Protein AF-X0W928-F1 (afdb_monomer_lite)

Structure (mmCIF, N/CA/C/O backbone):
data_AF-X0W928-F1
#
_entry.id   AF-X0W928-F1
#
loop_
_atom_site.group_PDB
_atom_site.id
_atom_site.type_symbol
_atom_site.label_atom_id
_atom_site.label_alt_id
_atom_site.label_comp_id
_atom_site.label_asym_id
_atom_site.label_entity_id
_atom_site.label_seq_id
_atom_site.pdbx_PDB_ins_code
_atom_site.Cartn_x
_atom_site.Cartn_y
_atom_site.Cartn_z
_atom_site.occupancy
_atom_site.B_iso_or_equiv
_atom_site.auth_seq_id
_atom_site.auth_comp_id
_atom_site.auth_asym_id
_atom_site.auth_atom_id
_atom_site.pdbx_PDB_model_num
ATOM 1 N N . MET A 1 1 ? 17.669 16.742 30.676 1.00 39.16 1 MET A N 1
ATOM 2 C CA . MET A 1 1 ? 17.608 17.150 29.259 1.00 39.16 1 MET A CA 1
ATOM 3 C C . MET A 1 1 ? 18.701 16.382 28.557 1.00 39.16 1 MET A C 1
ATOM 5 O O . MET A 1 1 ? 19.861 16.661 28.817 1.00 39.16 1 MET A O 1
ATOM 9 N N . ALA A 1 2 ? 18.339 15.321 27.841 1.00 42.34 2 ALA A N 1
ATOM 10 C CA . ALA A 1 2 ? 19.293 14.556 27.052 1.00 42.34 2 ALA A CA 1
ATOM 11 C C . ALA A 1 2 ? 19.405 15.241 25.688 1.00 42.34 2 ALA A C 1
ATOM 13 O O . ALA A 1 2 ? 18.380 15.452 25.040 1.00 42.34 2 ALA A O 1
ATOM 14 N N . ASP A 1 3 ? 20.622 15.625 25.309 1.00 41.34 3 ASP A N 1
ATOM 15 C CA . ASP A 1 3 ? 20.933 16.135 23.977 1.00 41.34 3 ASP A CA 1
ATOM 16 C C . ASP A 1 3 ? 20.545 15.079 22.937 1.00 41.34 3 ASP A C 1
ATOM 18 O O . ASP A 1 3 ? 21.142 14.001 22.860 1.00 41.34 3 ASP A O 1
ATOM 22 N N . MET A 1 4 ? 19.519 15.382 22.142 1.00 44.59 4 MET A N 1
ATOM 23 C CA . MET A 1 4 ? 19.260 14.681 20.892 1.00 44.59 4 MET A CA 1
ATOM 24 C C . MET A 1 4 ? 20.382 15.054 19.928 1.00 44.59 4 MET A C 1
ATOM 26 O O . MET A 1 4 ? 20.326 16.078 19.249 1.00 44.59 4 MET A O 1
ATOM 30 N N . ASN A 1 5 ? 21.409 14.210 19.887 1.00 45.62 5 ASN A N 1
ATOM 31 C CA . ASN A 1 5 ? 22.417 14.218 18.840 1.00 45.62 5 ASN A CA 1
ATOM 32 C C . ASN A 1 5 ? 21.715 13.869 17.516 1.00 45.62 5 ASN A C 1
ATOM 34 O O . ASN A 1 5 ? 21.573 12.700 17.160 1.00 45.62 5 ASN A O 1
ATOM 38 N N . LEU A 1 6 ? 21.209 14.888 16.819 1.00 47.31 6 LEU A N 1
ATOM 39 C CA . LEU A 1 6 ? 20.822 14.795 15.416 1.00 47.31 6 LEU A CA 1
ATOM 40 C C . LEU A 1 6 ? 22.073 14.356 14.651 1.00 47.31 6 LEU A C 1
ATOM 42 O O . LEU A 1 6 ? 22.992 15.152 14.457 1.00 47.31 6 LEU A O 1
ATOM 46 N N . GLN A 1 7 ? 22.141 13.083 14.257 1.00 50.41 7 GLN A N 1
ATOM 47 C CA . GLN A 1 7 ? 23.109 12.648 13.258 1.00 50.41 7 GLN A CA 1
ATOM 48 C C . GLN A 1 7 ? 22.732 13.336 11.948 1.00 50.41 7 GLN A C 1
ATOM 50 O O . GLN A 1 7 ? 21.883 12.866 11.197 1.00 50.41 7 GLN A O 1
ATOM 55 N N . ILE A 1 8 ? 23.335 14.499 11.712 1.00 52.94 8 ILE A N 1
ATOM 56 C CA . ILE A 1 8 ? 23.353 15.134 10.402 1.00 52.94 8 ILE A CA 1
ATOM 57 C C . ILE A 1 8 ? 24.077 14.144 9.496 1.00 52.94 8 ILE A C 1
ATOM 59 O O . ILE A 1 8 ? 25.260 13.873 9.699 1.00 52.94 8 ILE A O 1
ATOM 63 N N . THR A 1 9 ? 23.351 13.548 8.554 1.00 51.25 9 THR A N 1
ATOM 64 C CA . THR A 1 9 ? 23.959 12.661 7.568 1.00 51.25 9 THR A CA 1
ATOM 65 C C . THR A 1 9 ? 24.907 13.508 6.730 1.00 51.25 9 THR A C 1
ATOM 67 O O . THR A 1 9 ? 24.483 14.500 6.140 1.00 51.25 9 THR A O 1
ATOM 70 N N . ASP A 1 10 ? 26.165 13.111 6.640 1.00 57.94 10 ASP A N 1
ATOM 71 C CA . ASP A 1 10 ? 27.162 13.648 5.711 1.00 57.94 10 ASP A CA 1
ATOM 72 C C . ASP A 1 10 ? 26.941 13.150 4.271 1.00 57.94 10 ASP A C 1
ATOM 74 O O . ASP A 1 10 ? 27.840 13.221 3.435 1.00 57.94 10 ASP A O 1
ATOM 78 N N . PHE A 1 11 ? 25.737 12.644 3.980 1.00 50.62 11 PHE A N 1
ATOM 79 C CA . PHE A 1 11 ? 25.337 12.169 2.669 1.00 50.62 11 PHE A CA 1
ATOM 80 C C . PHE A 1 11 ? 25.340 13.326 1.668 1.00 50.62 11 PHE A C 1
ATOM 82 O O . PHE A 1 11 ? 24.396 14.110 1.569 1.00 50.62 11 PHE A O 1
ATOM 89 N N . ASP A 1 12 ? 26.431 13.413 0.920 1.00 64.12 12 ASP A N 1
ATOM 90 C CA . ASP A 1 12 ? 26.582 14.278 -0.234 1.00 64.12 12 ASP A CA 1
ATOM 91 C C . ASP A 1 12 ? 26.295 13.447 -1.497 1.00 64.12 12 ASP A C 1
ATOM 93 O O . ASP A 1 12 ? 27.137 12.639 -1.897 1.00 64.12 12 ASP A O 1
ATOM 97 N N . PRO A 1 13 ? 25.133 13.615 -2.156 1.00 52.94 13 PRO A N 1
ATOM 98 C CA . PRO A 1 13 ? 24.791 12.850 -3.355 1.00 52.94 13 PRO A CA 1
ATOM 99 C C . PRO A 1 13 ? 25.704 13.158 -4.553 1.00 52.94 13 PRO A C 1
ATOM 101 O O . PRO A 1 13 ? 25.598 12.490 -5.582 1.00 52.94 13 PRO A O 1
ATOM 104 N N . SER A 1 14 ? 26.587 14.159 -4.448 1.00 66.19 14 SER A N 1
ATOM 105 C CA . SER A 1 14 ? 27.618 14.447 -5.448 1.00 66.19 14 SER A CA 1
ATOM 106 C C . SER A 1 14 ? 28.918 13.663 -5.235 1.00 66.19 14 SER A C 1
ATOM 108 O O . SER A 1 14 ? 29.736 13.589 -6.153 1.00 66.19 14 SER A O 1
ATOM 110 N N . GLN A 1 15 ? 29.106 13.040 -4.065 1.00 71.69 15 GLN A N 1
ATOM 111 C CA . GLN A 1 15 ? 30.262 12.199 -3.777 1.00 71.69 15 GLN A CA 1
ATOM 112 C C . GLN A 1 15 ? 29.960 10.743 -4.114 1.00 71.69 15 GLN A C 1
ATOM 114 O O . GLN A 1 15 ? 29.170 10.064 -3.457 1.00 71.69 15 GLN A O 1
ATOM 119 N N . THR A 1 16 ? 30.620 10.239 -5.152 1.00 66.38 16 THR A N 1
ATOM 120 C CA . THR A 1 16 ? 30.568 8.829 -5.519 1.00 66.38 16 THR A CA 1
ATOM 121 C C . THR A 1 16 ? 31.625 8.040 -4.749 1.00 66.38 16 THR A C 1
ATOM 123 O O . THR A 1 16 ? 32.745 8.488 -4.509 1.00 66.38 16 THR A O 1
ATOM 126 N N . SER A 1 17 ? 31.268 6.828 -4.325 1.00 76.81 17 SER A N 1
ATOM 127 C CA . SER A 1 17 ? 32.236 5.879 -3.770 1.00 76.81 17 SER A CA 1
ATOM 128 C C . SER A 1 17 ? 33.232 5.447 -4.851 1.00 76.81 17 SER A C 1
ATOM 130 O O . SER A 1 17 ? 32.846 5.235 -5.997 1.00 76.81 17 SER A O 1
ATOM 132 N N . ALA A 1 18 ? 34.488 5.178 -4.486 1.00 80.38 18 ALA A N 1
ATOM 133 C CA . ALA A 1 18 ? 35.478 4.618 -5.413 1.00 80.38 18 ALA A CA 1
ATOM 134 C C . ALA A 1 18 ? 35.017 3.293 -6.063 1.00 80.38 18 ALA A C 1
ATOM 136 O O . ALA A 1 18 ? 35.405 2.976 -7.187 1.00 80.38 18 ALA A O 1
ATOM 137 N N . ILE A 1 19 ? 34.156 2.526 -5.379 1.00 67.75 19 ILE A N 1
ATOM 138 C CA . ILE A 1 19 ? 33.516 1.326 -5.940 1.00 67.75 19 ILE A CA 1
ATOM 139 C C . ILE A 1 19 ? 32.494 1.709 -7.017 1.00 67.75 19 ILE A C 1
ATOM 141 O O . ILE A 1 19 ? 32.418 1.042 -8.047 1.00 67.75 19 ILE A O 1
ATOM 145 N N . TYR A 1 20 ? 31.729 2.784 -6.793 1.00 68.75 20 TYR A N 1
ATOM 146 C CA . TYR A 1 20 ? 30.784 3.312 -7.776 1.00 68.75 20 TYR A CA 1
ATOM 147 C C . TYR A 1 20 ? 31.523 3.712 -9.052 1.00 68.75 20 TYR A C 1
ATOM 149 O O . TYR A 1 20 ? 31.150 3.270 -10.133 1.00 68.75 20 TYR A O 1
ATOM 157 N N . ASP A 1 21 ? 32.619 4.461 -8.932 1.00 77.38 21 ASP A N 1
ATOM 158 C CA . ASP A 1 21 ? 33.392 4.914 -10.091 1.00 77.38 21 ASP A CA 1
ATOM 159 C C . ASP A 1 21 ? 34.008 3.741 -10.860 1.00 77.38 21 ASP A C 1
ATOM 161 O O . ASP A 1 21 ? 33.900 3.687 -12.088 1.00 77.38 21 ASP A O 1
ATOM 165 N N . ALA A 1 22 ? 34.571 2.760 -10.146 1.00 77.62 22 ALA A N 1
ATOM 166 C CA . ALA A 1 22 ? 35.160 1.562 -10.742 1.00 77.62 22 ALA A CA 1
ATOM 167 C C . ALA A 1 22 ? 34.139 0.701 -11.506 1.00 77.62 22 ALA A C 1
ATOM 169 O O . ALA A 1 22 ? 34.479 0.085 -12.518 1.00 77.62 22 ALA A O 1
ATOM 170 N N . LEU A 1 23 ? 32.887 0.655 -11.040 1.00 67.12 23 LEU A N 1
ATOM 171 C CA . LEU A 1 23 ? 31.817 -0.138 -11.651 1.00 67.12 23 LEU A CA 1
ATOM 172 C C . LEU A 1 23 ? 30.932 0.668 -12.608 1.00 67.12 23 LEU 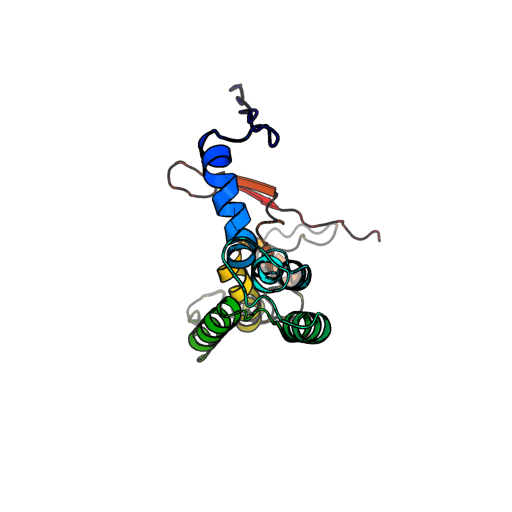A C 1
ATOM 174 O O . LEU A 1 23 ? 30.207 0.070 -13.403 1.00 67.12 23 LEU A O 1
ATOM 178 N N . SER A 1 24 ? 31.022 2.000 -12.594 1.00 71.19 24 SER A N 1
ATOM 179 C CA . SER A 1 24 ? 30.148 2.913 -13.341 1.00 71.19 24 SER A CA 1
ATOM 180 C C . SER A 1 24 ? 30.098 2.610 -14.839 1.00 71.19 24 SER A C 1
ATOM 182 O O . SER A 1 24 ? 29.019 2.615 -15.428 1.00 71.19 24 SER A O 1
ATOM 184 N N . ALA A 1 25 ? 31.234 2.275 -15.457 1.00 69.38 25 ALA A N 1
ATOM 185 C CA . ALA A 1 25 ? 31.290 1.887 -16.863 1.00 69.38 25 ALA A CA 1
ATOM 186 C C . ALA A 1 25 ? 30.510 0.588 -17.121 1.00 69.38 25 ALA A C 1
ATOM 188 O O . ALA A 1 25 ? 29.729 0.521 -18.067 1.00 69.38 25 ALA A O 1
ATOM 189 N N . SER A 1 26 ? 30.659 -0.415 -16.249 1.00 62.84 26 SER A N 1
ATOM 190 C CA . SER A 1 26 ? 29.918 -1.681 -16.337 1.00 62.84 26 SER A CA 1
ATOM 191 C C . SER A 1 26 ? 28.425 -1.489 -16.080 1.00 62.84 26 SER A C 1
ATOM 193 O O . SER A 1 26 ? 27.604 -2.108 -16.751 1.00 62.84 26 SER A O 1
ATOM 195 N N . TRP A 1 27 ? 28.043 -0.615 -15.151 1.00 59.78 27 TRP A N 1
ATOM 196 C CA . TRP A 1 27 ? 26.638 -0.299 -14.907 1.00 59.78 27 TRP A CA 1
ATOM 197 C C . TRP A 1 27 ? 26.013 0.481 -16.052 1.00 59.78 27 TRP A C 1
ATOM 199 O O . TRP A 1 27 ? 24.920 0.129 -16.460 1.00 59.78 27 TRP A O 1
ATOM 209 N N . ARG A 1 28 ? 26.716 1.457 -16.638 1.00 62.34 28 ARG A N 1
ATOM 210 C CA . ARG A 1 28 ? 26.271 2.144 -17.862 1.00 62.34 28 ARG A CA 1
ATOM 211 C C . ARG A 1 28 ? 26.116 1.169 -19.029 1.00 62.34 28 ARG A C 1
ATOM 213 O O . ARG A 1 28 ? 25.125 1.231 -19.740 1.00 62.34 28 ARG A O 1
ATOM 220 N N . LEU A 1 29 ? 27.044 0.221 -19.172 1.00 57.25 29 LEU A N 1
ATOM 221 C CA . LEU A 1 29 ? 26.997 -0.833 -20.194 1.00 57.25 29 LEU A CA 1
ATOM 222 C C . LEU A 1 29 ? 25.784 -1.762 -20.064 1.00 57.25 29 LEU A C 1
ATOM 224 O O . LEU A 1 29 ? 25.267 -2.233 -21.075 1.00 57.25 29 LEU A O 1
ATOM 228 N N . ASN A 1 30 ? 25.350 -2.032 -18.833 1.00 55.19 30 ASN A N 1
ATOM 229 C CA . ASN A 1 30 ? 24.216 -2.907 -18.529 1.00 55.19 30 ASN A CA 1
ATOM 230 C C . ASN A 1 30 ? 22.965 -2.126 -18.111 1.00 55.19 30 ASN A C 1
ATOM 232 O O . ASN A 1 30 ? 21.995 -2.728 -17.657 1.00 55.19 30 ASN A O 1
ATOM 236 N N . ARG A 1 31 ? 22.975 -0.798 -18.246 1.00 56.94 31 ARG A N 1
ATOM 237 C CA . ARG A 1 31 ? 21.910 0.085 -17.769 1.00 56.94 31 ARG A CA 1
ATOM 238 C C . ARG A 1 31 ? 20.583 -0.259 -18.426 1.00 56.94 31 ARG A C 1
ATOM 240 O O . ARG A 1 31 ? 19.575 -0.372 -17.747 1.00 56.94 31 ARG A O 1
ATOM 247 N N . ASP A 1 32 ? 20.622 -0.556 -19.715 1.00 51.38 32 ASP A N 1
ATOM 248 C CA . ASP A 1 32 ? 19.451 -0.923 -20.508 1.00 51.38 32 ASP A CA 1
ATOM 249 C C . ASP A 1 32 ? 18.860 -2.279 -20.076 1.00 51.38 32 ASP A C 1
ATOM 251 O O . ASP A 1 32 ? 17.646 -2.473 -20.132 1.00 51.38 32 ASP A O 1
ATOM 255 N N . PHE A 1 33 ? 19.701 -3.192 -19.572 1.00 50.94 33 PHE A N 1
ATOM 256 C CA . PHE A 1 33 ? 19.286 -4.467 -18.972 1.00 50.94 33 PHE A CA 1
ATOM 257 C C . PHE A 1 33 ? 18.787 -4.317 -17.531 1.00 50.94 33 PHE A C 1
ATOM 259 O O . PHE A 1 33 ? 17.926 -5.082 -17.109 1.00 50.94 33 PHE A O 1
ATOM 266 N N . ALA A 1 34 ? 19.339 -3.372 -16.770 1.00 47.84 34 ALA A N 1
ATOM 267 C CA . ALA A 1 34 ? 19.011 -3.164 -15.362 1.00 47.84 34 ALA A CA 1
ATOM 268 C C . ALA A 1 34 ? 17.773 -2.277 -15.165 1.00 47.84 34 ALA A C 1
ATOM 270 O O . ALA A 1 34 ? 16.995 -2.510 -14.246 1.00 47.84 34 ALA A O 1
ATOM 271 N N . GLU A 1 35 ? 17.583 -1.269 -16.018 1.00 55.03 35 GLU A N 1
ATOM 272 C CA . GLU A 1 35 ? 16.482 -0.310 -15.905 1.00 55.03 35 GLU A CA 1
ATOM 273 C C . GLU A 1 35 ? 15.234 -0.774 -16.668 1.00 55.03 35 GLU A C 1
ATOM 275 O O . GLU A 1 35 ? 14.138 -0.385 -16.277 1.00 55.03 35 GLU A O 1
ATOM 280 N N . MET A 1 36 ? 15.376 -1.584 -17.737 1.00 53.62 36 MET A N 1
ATOM 281 C CA . MET A 1 36 ? 14.295 -2.162 -18.575 1.00 53.62 36 MET A CA 1
ATOM 282 C C . MET A 1 36 ? 13.135 -1.209 -18.933 1.00 53.62 36 MET A C 1
ATOM 284 O O . MET A 1 36 ? 12.052 -1.632 -19.342 1.00 53.62 36 MET A O 1
ATOM 288 N N . HIS A 1 37 ? 13.339 0.099 -18.817 1.00 57.00 37 HIS A N 1
ATOM 289 C CA . HIS A 1 37 ? 12.298 1.074 -19.054 1.00 57.00 37 HIS A CA 1
ATOM 290 C C . HIS A 1 37 ? 12.124 1.289 -20.555 1.00 57.00 37 HIS A C 1
ATOM 292 O O . HIS A 1 37 ? 13.085 1.449 -21.309 1.00 57.00 37 HIS A O 1
ATOM 298 N N . LEU A 1 38 ? 10.866 1.382 -20.989 1.00 58.91 38 LEU A N 1
ATOM 299 C CA . LEU A 1 38 ? 10.501 1.547 -22.397 1.00 58.91 38 LEU A CA 1
ATOM 300 C C . LEU A 1 38 ? 11.196 2.750 -23.065 1.00 58.91 38 LEU A C 1
ATOM 302 O O . LEU A 1 38 ? 11.501 2.697 -24.251 1.00 58.91 38 LEU A O 1
ATOM 306 N N . HIS A 1 39 ? 11.456 3.831 -22.320 1.00 56.34 39 HIS A N 1
ATOM 307 C CA . HIS A 1 39 ? 12.152 5.013 -22.840 1.00 56.34 39 HIS A CA 1
ATOM 308 C C . HIS A 1 39 ? 13.660 4.777 -23.040 1.00 56.34 39 HIS A C 1
ATOM 310 O O . HIS A 1 39 ? 14.221 5.301 -23.994 1.00 56.34 39 HIS A O 1
ATOM 316 N N . VAL A 1 40 ? 14.295 3.944 -22.209 1.00 57.75 40 VAL A N 1
ATOM 317 C CA . VAL A 1 40 ? 15.710 3.553 -22.339 1.00 57.75 40 VAL A CA 1
ATOM 318 C C . VAL A 1 40 ? 15.889 2.634 -23.552 1.00 57.75 40 VAL A C 1
ATOM 320 O O . VAL A 1 40 ? 16.707 2.913 -24.425 1.00 57.75 40 VAL A O 1
ATOM 323 N N . LEU A 1 41 ? 15.016 1.629 -23.699 1.00 56.81 41 LEU A N 1
ATOM 324 C CA . LEU A 1 41 ? 14.998 0.743 -24.873 1.00 56.81 41 LEU A CA 1
ATOM 325 C C . LEU A 1 41 ? 14.741 1.503 -26.186 1.00 56.81 41 LEU A C 1
ATOM 327 O O . LEU A 1 41 ? 15.357 1.205 -27.209 1.00 56.81 41 LEU A O 1
ATOM 331 N N . ARG A 1 42 ? 13.855 2.509 -26.165 1.00 60.56 42 ARG A N 1
ATOM 332 C CA . ARG A 1 42 ? 13.525 3.331 -27.344 1.00 60.56 42 ARG A CA 1
ATOM 333 C C . ARG A 1 42 ? 14.612 4.337 -27.711 1.00 60.56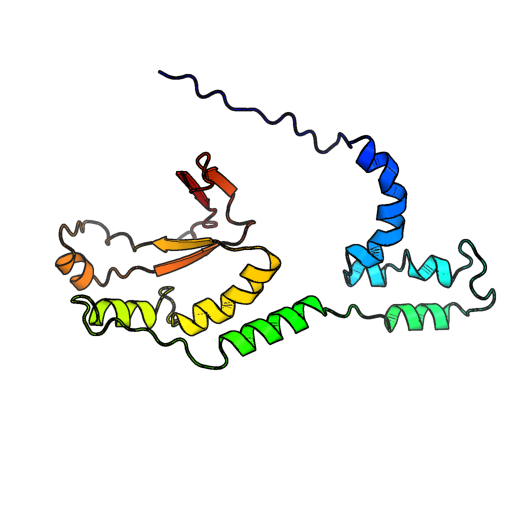 42 ARG A C 1
ATOM 335 O O . ARG A 1 42 ? 14.786 4.607 -28.899 1.00 60.56 42 ARG A O 1
ATOM 342 N N . ASN A 1 43 ? 15.341 4.866 -26.728 1.00 61.78 43 ASN A N 1
ATOM 343 C CA . ASN A 1 43 ? 16.503 5.721 -26.976 1.00 61.78 43 ASN A CA 1
ATOM 344 C C . ASN A 1 43 ? 17.639 4.936 -27.646 1.00 61.78 43 ASN A C 1
ATOM 346 O O . ASN A 1 43 ? 18.385 5.510 -28.432 1.00 61.78 43 ASN A O 1
ATOM 350 N N . GLY A 1 44 ? 17.689 3.616 -27.433 1.00 56.09 44 GLY A N 1
ATOM 351 C CA . GLY A 1 44 ? 18.463 2.696 -28.258 1.00 56.09 44 GLY A CA 1
ATOM 352 C C . GLY A 1 44 ? 19.965 2.722 -27.998 1.00 56.09 44 GLY A C 1
ATOM 353 O O . GLY A 1 44 ? 20.698 2.255 -28.853 1.00 56.09 44 GLY A O 1
ATOM 354 N N . GLU A 1 45 ? 20.433 3.214 -26.850 1.00 62.53 45 GLU A N 1
ATOM 355 C CA . GLU A 1 45 ? 21.865 3.354 -26.541 1.00 62.53 45 GLU A CA 1
ATOM 356 C C . GLU A 1 45 ? 22.610 2.001 -26.600 1.00 62.53 45 GLU A C 1
ATOM 358 O O . GLU A 1 45 ? 23.654 1.890 -27.246 1.00 62.53 45 GLU A O 1
ATOM 363 N N . HIS A 1 46 ? 22.034 0.926 -26.046 1.00 59.16 46 HIS A N 1
ATOM 364 C CA . HIS A 1 46 ? 22.562 -0.435 -26.208 1.00 59.16 46 HIS A CA 1
ATOM 365 C C . HIS A 1 46 ? 22.340 -1.006 -27.615 1.00 59.16 46 HIS A C 1
ATOM 367 O O . HIS A 1 46 ? 23.224 -1.666 -28.163 1.00 59.16 46 HIS A O 1
ATOM 373 N N . LEU A 1 47 ? 21.176 -0.754 -28.224 1.00 60.78 47 LEU A N 1
ATOM 374 C CA . LEU A 1 47 ? 20.840 -1.274 -29.556 1.00 60.78 47 LEU A CA 1
ATOM 375 C C . LEU A 1 47 ? 21.719 -0.654 -30.658 1.00 60.78 47 LEU A C 1
ATOM 377 O O . LEU A 1 47 ? 22.072 -1.343 -31.618 1.00 60.78 47 LEU A O 1
ATOM 381 N N . ASP A 1 48 ? 22.113 0.615 -30.503 1.00 63.56 48 ASP A N 1
ATOM 382 C CA . ASP A 1 48 ? 22.872 1.398 -31.485 1.00 63.56 48 ASP A CA 1
ATOM 383 C C . ASP A 1 48 ? 24.279 0.809 -31.654 1.00 63.56 48 ASP A C 1
ATOM 385 O O . ASP A 1 48 ? 24.835 0.821 -32.757 1.00 63.56 48 ASP A O 1
ATOM 389 N N . ARG A 1 49 ? 24.804 0.164 -30.601 1.00 60.22 49 ARG A N 1
ATOM 390 C CA . ARG A 1 49 ? 26.079 -0.561 -30.631 1.00 60.22 49 ARG A CA 1
ATOM 391 C C . ARG A 1 49 ? 26.061 -1.777 -31.563 1.00 60.22 49 ARG A C 1
ATOM 393 O O . ARG A 1 49 ? 27.109 -2.144 -32.083 1.00 60.22 49 ARG A O 1
ATOM 400 N N . PHE A 1 50 ? 24.888 -2.360 -31.819 1.00 58.97 50 PHE A N 1
ATOM 401 C CA . PHE A 1 50 ? 24.716 -3.495 -32.733 1.00 58.97 50 PHE A CA 1
ATOM 402 C C . PHE A 1 50 ? 24.281 -3.092 -34.150 1.00 58.97 50 PHE A C 1
ATOM 404 O O . PHE A 1 50 ? 24.363 -3.928 -35.047 1.00 58.97 50 PHE A O 1
ATOM 411 N N . GLY A 1 51 ? 23.799 -1.859 -34.355 1.00 55.62 51 GLY A N 1
ATOM 412 C CA . GLY A 1 51 ? 23.178 -1.429 -35.617 1.00 55.62 51 GLY A CA 1
ATOM 413 C C . GLY A 1 51 ? 23.964 -0.406 -36.442 1.00 55.62 51 GLY A C 1
ATOM 414 O O . GLY A 1 51 ? 23.878 -0.430 -37.665 1.00 55.62 51 GLY A O 1
ATOM 415 N N . ALA A 1 52 ? 24.734 0.492 -35.813 1.00 52.41 52 ALA A N 1
ATOM 416 C CA . ALA A 1 52 ? 25.346 1.641 -36.499 1.00 52.41 52 ALA A CA 1
ATOM 417 C C . ALA A 1 52 ? 26.889 1.678 -36.424 1.00 52.41 52 ALA A C 1
ATOM 419 O O . ALA A 1 52 ? 27.487 2.751 -36.444 1.00 52.41 52 ALA A O 1
ATOM 420 N N . GLY A 1 53 ? 27.543 0.511 -36.346 1.00 52.44 53 GLY A N 1
ATOM 421 C CA . GLY A 1 53 ? 29.011 0.401 -36.397 1.00 52.44 53 GLY A CA 1
ATOM 422 C C . GLY A 1 53 ? 29.743 0.521 -35.050 1.00 52.44 53 GLY A C 1
ATOM 423 O O . GLY A 1 53 ? 30.866 1.020 -35.010 1.00 52.44 53 GLY A O 1
ATOM 424 N N . GLY A 1 54 ? 29.132 0.075 -33.947 1.00 49.34 54 GLY A N 1
ATOM 425 C CA . GLY A 1 54 ? 29.768 0.013 -32.624 1.00 49.34 54 GLY A CA 1
ATOM 426 C C . GLY A 1 54 ? 30.744 -1.160 -32.429 1.00 49.34 54 GLY A C 1
ATOM 427 O O . GLY A 1 54 ? 30.743 -2.127 -33.190 1.00 49.34 54 GLY A O 1
ATOM 428 N N . GLU A 1 55 ? 31.596 -1.034 -31.396 1.00 46.56 55 GLU A N 1
ATOM 429 C CA . GLU A 1 55 ? 32.717 -1.927 -31.048 1.00 46.56 55 GLU A CA 1
ATOM 430 C C . GLU A 1 55 ? 32.372 -3.421 -31.163 1.00 46.56 55 GLU A C 1
ATOM 432 O O . GLU A 1 55 ? 31.548 -3.935 -30.412 1.00 46.56 55 GLU A O 1
ATOM 437 N N . ALA A 1 56 ? 33.089 -4.104 -32.061 1.00 45.56 56 ALA A N 1
ATOM 438 C CA . ALA A 1 56 ? 32.978 -5.522 -32.416 1.00 45.56 56 ALA A CA 1
ATOM 439 C C . ALA A 1 56 ? 31.911 -5.885 -33.467 1.00 45.56 56 ALA A C 1
ATOM 441 O O . ALA A 1 56 ? 31.116 -6.797 -33.272 1.00 45.56 56 ALA A O 1
ATOM 442 N N . GLY A 1 57 ? 31.976 -5.255 -34.645 1.00 47.25 57 GLY A N 1
ATOM 443 C CA . GLY A 1 57 ? 31.608 -5.939 -35.892 1.00 47.25 57 GLY A CA 1
ATOM 444 C C . GLY A 1 57 ? 30.159 -6.422 -35.984 1.00 47.25 57 GLY A C 1
ATOM 445 O O . GLY A 1 57 ? 29.917 -7.514 -36.499 1.00 47.25 57 GLY A O 1
ATOM 446 N N . GLY A 1 58 ? 29.198 -5.612 -35.523 1.00 48.88 58 GLY A N 1
ATOM 447 C CA . GLY A 1 58 ? 27.816 -5.737 -35.997 1.00 48.88 58 GLY A CA 1
ATOM 448 C C . GLY A 1 58 ? 27.798 -5.693 -37.533 1.00 48.88 58 GLY A C 1
ATOM 449 O O . GLY A 1 58 ? 28.659 -5.021 -38.113 1.00 48.88 58 GLY A O 1
ATOM 450 N N . PRO A 1 59 ? 26.906 -6.448 -38.205 1.00 48.38 59 PRO A N 1
ATOM 451 C CA . PRO A 1 59 ? 26.955 -6.619 -39.654 1.00 48.38 59 PRO A CA 1
ATOM 452 C C . PRO A 1 59 ? 27.005 -5.245 -40.321 1.00 48.38 59 PRO A C 1
ATOM 454 O O . PRO A 1 59 ? 26.097 -4.437 -40.146 1.00 48.38 59 PRO A O 1
ATOM 457 N N . ALA A 1 60 ? 28.085 -4.985 -41.058 1.00 52.50 60 ALA A N 1
ATOM 458 C CA . ALA A 1 60 ? 28.448 -3.682 -41.619 1.00 52.50 60 ALA A CA 1
ATOM 459 C C . ALA A 1 60 ? 27.433 -3.100 -42.634 1.00 52.50 60 ALA A C 1
ATOM 461 O O . ALA A 1 60 ? 27.704 -2.066 -43.236 1.00 52.50 60 ALA A O 1
ATOM 462 N N . ASP A 1 61 ? 26.270 -3.738 -42.798 1.00 56.47 61 ASP A N 1
ATOM 463 C CA . ASP A 1 61 ? 25.332 -3.556 -43.903 1.00 56.47 61 ASP A CA 1
ATOM 464 C C . ASP A 1 61 ? 23.854 -3.460 -43.462 1.00 56.47 61 ASP A C 1
ATOM 466 O O . ASP A 1 61 ? 22.955 -3.536 -44.305 1.00 56.47 61 ASP A O 1
ATOM 470 N N . GLU A 1 62 ? 23.537 -3.309 -42.167 1.00 66.31 62 GLU A N 1
ATOM 471 C CA . GLU A 1 62 ? 22.133 -3.099 -41.776 1.00 66.31 62 GLU A CA 1
ATOM 472 C C . GLU A 1 62 ? 21.642 -1.718 -42.246 1.00 66.31 62 GLU A C 1
ATOM 474 O O . GLU A 1 62 ? 22.103 -0.668 -41.801 1.00 66.31 62 GLU A O 1
ATOM 479 N N . ALA A 1 63 ? 20.665 -1.708 -43.157 1.00 71.25 63 ALA A N 1
ATOM 480 C CA . ALA A 1 63 ? 20.054 -0.472 -43.625 1.00 71.25 63 ALA A CA 1
ATOM 481 C C . ALA A 1 63 ? 19.357 0.265 -42.468 1.00 71.25 63 ALA A C 1
ATOM 483 O O . ALA A 1 63 ? 18.593 -0.333 -41.706 1.00 71.25 63 ALA A O 1
ATOM 484 N N . ALA A 1 64 ? 19.530 1.588 -42.395 1.00 73.31 64 ALA A N 1
ATOM 485 C CA . ALA A 1 64 ? 18.968 2.429 -41.332 1.00 73.31 64 ALA A CA 1
ATOM 486 C C . ALA A 1 64 ? 17.448 2.249 -41.128 1.00 73.31 64 ALA A C 1
ATOM 488 O O . ALA A 1 64 ? 16.949 2.362 -40.010 1.00 73.31 64 ALA A O 1
ATOM 489 N N . SER A 1 65 ? 16.706 1.928 -42.193 1.00 74.38 65 SER A N 1
ATOM 490 C CA . SER A 1 65 ? 15.271 1.633 -42.131 1.00 74.38 65 SER A CA 1
ATOM 491 C C . SER A 1 65 ? 14.949 0.328 -41.395 1.00 74.38 65 SER A C 1
ATOM 493 O O . SER A 1 65 ? 13.965 0.280 -40.657 1.00 74.38 65 SER A O 1
ATOM 495 N N . GLN A 1 66 ? 15.770 -0.716 -41.551 1.00 71.50 66 GLN A N 1
ATOM 496 C CA . GLN A 1 66 ? 15.606 -1.979 -40.824 1.00 71.50 66 GLN A CA 1
ATOM 497 C C . GLN A 1 66 ? 15.959 -1.821 -39.348 1.00 71.50 66 GLN A C 1
ATOM 499 O O . GLN A 1 66 ? 15.214 -2.284 -38.481 1.00 71.50 66 GLN A O 1
ATOM 504 N N . TYR A 1 67 ? 17.020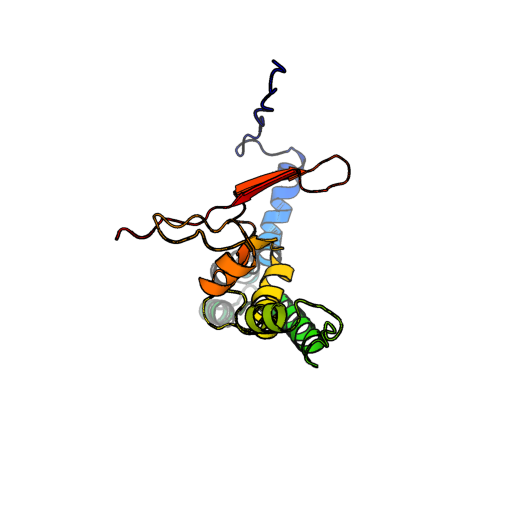 -1.068 -39.064 1.00 72.44 67 TYR A N 1
ATOM 505 C CA . TYR A 1 67 ? 17.406 -0.752 -37.699 1.00 72.44 67 TYR A CA 1
ATOM 506 C C . TYR A 1 67 ? 16.323 0.066 -36.966 1.00 72.44 67 TYR A C 1
ATOM 508 O O . TYR A 1 67 ? 15.919 -0.269 -35.850 1.00 72.44 67 TYR A O 1
ATOM 516 N N . ALA A 1 68 ? 15.763 1.088 -37.625 1.00 74.44 68 ALA A N 1
ATOM 517 C CA . ALA A 1 68 ? 14.641 1.865 -37.095 1.00 74.44 68 ALA A CA 1
ATOM 518 C C . ALA A 1 68 ? 13.389 1.004 -36.856 1.00 74.44 68 ALA A C 1
ATOM 520 O O . ALA A 1 68 ? 12.718 1.157 -35.834 1.00 74.44 68 ALA A O 1
ATOM 521 N N . TRP A 1 69 ? 13.089 0.068 -37.763 1.00 76.88 69 TRP A N 1
ATOM 522 C CA . TRP A 1 69 ? 11.983 -0.870 -37.577 1.00 76.88 69 TRP A CA 1
ATOM 523 C C . TRP A 1 69 ? 12.197 -1.767 -36.353 1.00 76.88 69 TRP A C 1
ATOM 525 O O . TRP A 1 69 ? 11.290 -1.879 -35.534 1.00 76.88 69 TRP A O 1
ATOM 535 N N . ARG A 1 70 ? 13.396 -2.336 -36.162 1.00 72.56 70 ARG A N 1
ATOM 536 C CA . ARG A 1 70 ? 13.724 -3.153 -34.980 1.00 72.56 70 ARG A CA 1
ATOM 537 C C . ARG A 1 70 ? 13.613 -2.375 -33.675 1.00 72.56 70 ARG A C 1
ATOM 539 O O . ARG A 1 70 ? 13.045 -2.899 -32.721 1.00 72.56 70 ARG A O 1
ATOM 546 N N . LYS A 1 71 ? 14.110 -1.133 -33.631 1.00 72.06 71 LYS A N 1
ATOM 547 C CA . LYS A 1 71 ? 13.943 -0.265 -32.454 1.00 72.06 71 LYS A CA 1
ATOM 548 C C . LYS A 1 71 ? 12.464 -0.064 -32.121 1.00 72.06 71 LYS A C 1
ATOM 550 O O . LYS A 1 71 ? 12.070 -0.210 -30.967 1.00 72.06 71 LYS A O 1
ATOM 555 N N . ASN A 1 72 ? 11.632 0.171 -33.134 1.00 73.75 72 ASN A N 1
ATOM 556 C CA . ASN A 1 72 ? 10.187 0.347 -32.966 1.00 73.75 72 ASN A CA 1
ATOM 557 C C . ASN A 1 72 ? 9.440 -0.949 -32.623 1.00 73.75 72 ASN A C 1
ATOM 559 O O . ASN A 1 72 ? 8.415 -0.898 -31.950 1.00 73.75 72 ASN A O 1
ATOM 563 N N . ALA A 1 73 ? 9.938 -2.094 -33.085 1.00 71.50 73 ALA A N 1
ATOM 564 C CA . ALA A 1 73 ? 9.394 -3.410 -32.771 1.00 71.50 73 ALA A CA 1
ATOM 565 C C . ALA A 1 73 ? 9.866 -3.938 -31.407 1.00 71.50 73 ALA A C 1
ATOM 567 O O . ALA A 1 73 ? 9.344 -4.948 -30.940 1.00 71.50 73 ALA A O 1
ATOM 568 N N . SER A 1 74 ? 10.842 -3.284 -30.767 1.00 68.50 74 SER A N 1
ATOM 569 C CA . SER A 1 74 ? 11.304 -3.670 -29.438 1.00 68.50 74 SER A CA 1
ATOM 570 C C . SER A 1 74 ? 10.252 -3.329 -28.379 1.00 68.50 74 SER A C 1
ATOM 572 O O . SER A 1 74 ? 9.617 -2.272 -28.407 1.00 68.50 74 SER A O 1
ATOM 574 N N . PHE A 1 75 ? 10.052 -4.245 -27.438 1.00 66.44 75 PHE A N 1
ATOM 575 C CA . PHE A 1 75 ? 9.154 -4.069 -26.304 1.00 66.44 75 PHE A CA 1
ATOM 576 C C . PHE A 1 75 ? 9.832 -4.601 -25.045 1.00 66.44 75 PHE A C 1
ATOM 578 O O . PHE A 1 75 ? 10.558 -5.594 -25.091 1.00 66.44 75 PHE A O 1
ATOM 585 N N . ALA A 1 76 ? 9.604 -3.924 -23.921 1.00 66.94 76 ALA A N 1
ATOM 586 C CA . ALA A 1 76 ? 9.966 -4.462 -22.620 1.00 66.94 76 ALA A CA 1
ATOM 587 C C . ALA A 1 76 ? 8.959 -5.555 -22.259 1.00 66.94 76 ALA A C 1
ATOM 589 O O . ALA A 1 76 ? 7.750 -5.341 -22.377 1.00 66.94 76 ALA A O 1
ATOM 590 N N . ILE A 1 77 ? 9.452 -6.707 -21.813 1.00 71.25 77 ILE A N 1
ATOM 591 C CA . ILE A 1 77 ? 8.605 -7.717 -21.183 1.00 71.25 77 ILE A CA 1
ATOM 592 C C . ILE A 1 77 ? 8.712 -7.524 -19.678 1.00 71.25 77 ILE A C 1
ATOM 594 O O . ILE A 1 77 ? 9.807 -7.604 -19.124 1.00 71.25 77 ILE A O 1
ATOM 598 N N . ASP A 1 78 ? 7.581 -7.287 -19.022 1.00 77.19 78 ASP A N 1
ATOM 599 C CA . ASP A 1 78 ? 7.515 -7.173 -17.568 1.00 77.19 78 ASP A CA 1
ATOM 600 C C . ASP A 1 78 ? 7.224 -8.541 -16.937 1.00 77.19 78 ASP A C 1
ATOM 602 O O . ASP A 1 78 ? 6.133 -8.830 -16.443 1.00 77.19 78 ASP A O 1
ATOM 606 N N . HIS A 1 79 ? 8.229 -9.417 -16.967 1.00 83.44 79 HIS A N 1
ATOM 607 C CA . HIS A 1 79 ? 8.134 -10.727 -16.320 1.00 83.44 79 HIS A CA 1
ATOM 608 C C . HIS A 1 79 ? 7.907 -10.616 -14.805 1.00 83.44 79 HIS A C 1
ATOM 610 O O . HIS A 1 79 ? 7.353 -11.534 -14.198 1.00 83.44 79 HIS A O 1
ATOM 616 N N . CYS A 1 80 ? 8.323 -9.509 -14.184 1.00 83.88 80 CYS A N 1
ATOM 617 C CA . CYS A 1 80 ? 8.088 -9.258 -12.768 1.00 83.88 80 CYS A CA 1
ATOM 618 C C . CYS A 1 80 ? 6.592 -9.096 -12.494 1.00 83.88 80 CYS A C 1
ATOM 620 O O . CYS A 1 80 ? 6.071 -9.769 -11.603 1.00 83.88 80 CYS A O 1
ATOM 622 N N . ALA A 1 81 ? 5.890 -8.281 -13.286 1.00 85.50 81 ALA A N 1
ATOM 623 C CA . ALA A 1 81 ? 4.442 -8.141 -13.188 1.00 85.50 81 ALA A CA 1
ATOM 624 C C . ALA A 1 81 ? 3.727 -9.483 -13.386 1.00 85.50 81 ALA A C 1
ATOM 626 O O . ALA A 1 81 ? 2.859 -9.827 -12.584 1.00 85.50 81 ALA A O 1
ATOM 627 N N . ASP A 1 82 ? 4.127 -10.280 -14.382 1.00 89.19 82 ASP A N 1
ATOM 628 C CA . ASP A 1 82 ? 3.530 -11.600 -14.626 1.00 89.19 82 ASP A CA 1
ATOM 629 C C . ASP A 1 82 ? 3.685 -12.538 -13.419 1.00 89.19 82 ASP A C 1
ATOM 631 O O . ASP A 1 82 ? 2.718 -13.161 -12.970 1.00 89.19 82 ASP A O 1
ATOM 635 N N . LEU A 1 83 ? 4.892 -12.618 -12.849 1.00 92.75 83 LEU A N 1
ATOM 636 C CA . LEU A 1 83 ? 5.175 -13.462 -11.686 1.00 92.75 83 LEU A CA 1
ATOM 637 C C . LEU A 1 83 ? 4.452 -12.976 -10.424 1.00 92.75 83 LEU A C 1
ATOM 639 O O . LEU A 1 83 ? 3.944 -13.796 -9.651 1.00 92.75 83 LEU A O 1
ATOM 643 N N . ILE A 1 84 ? 4.386 -11.660 -10.212 1.00 93.00 84 ILE A N 1
ATOM 644 C CA . ILE A 1 84 ? 3.661 -11.057 -9.089 1.00 93.00 84 ILE A CA 1
ATOM 645 C C . ILE A 1 84 ? 2.168 -11.355 -9.221 1.00 93.00 84 ILE A C 1
ATOM 647 O O . ILE A 1 84 ? 1.574 -11.872 -8.275 1.00 93.00 84 ILE A O 1
ATOM 651 N N . ASN A 1 85 ? 1.575 -11.112 -10.390 1.00 92.38 85 ASN A N 1
ATOM 652 C CA . ASN A 1 85 ? 0.156 -11.361 -10.639 1.00 92.38 85 ASN A CA 1
ATOM 653 C C . ASN A 1 85 ? -0.193 -12.838 -10.452 1.00 92.38 85 ASN A C 1
ATOM 655 O O . ASN A 1 85 ? -1.126 -13.158 -9.716 1.00 92.38 85 ASN A O 1
ATOM 659 N N . LEU A 1 86 ? 0.620 -13.745 -11.006 1.00 95.69 86 LEU A N 1
ATOM 660 C CA . LEU A 1 86 ? 0.460 -15.184 -10.801 1.00 95.69 86 LEU A CA 1
ATOM 661 C C . LEU A 1 86 ? 0.455 -15.547 -9.309 1.00 95.69 86 LEU A C 1
ATOM 663 O O . LEU A 1 86 ? -0.331 -16.388 -8.865 1.00 95.69 86 LEU A O 1
ATOM 667 N N . ARG A 1 87 ? 1.338 -14.940 -8.511 1.00 95.00 87 ARG A N 1
ATOM 668 C CA . ARG A 1 87 ? 1.418 -15.203 -7.071 1.00 95.00 87 ARG A CA 1
ATOM 669 C C . ARG A 1 87 ? 0.217 -14.641 -6.315 1.00 95.00 87 ARG A C 1
ATOM 671 O O . ARG A 1 87 ? -0.350 -15.352 -5.487 1.00 95.00 87 ARG A O 1
ATOM 678 N N . VAL A 1 88 ? -0.175 -13.403 -6.605 1.00 94.75 88 VAL A N 1
ATOM 679 C CA . VAL A 1 88 ? -1.344 -12.741 -6.007 1.00 94.75 88 VAL A CA 1
ATOM 680 C C . VAL A 1 88 ? -2.607 -13.552 -6.293 1.00 94.75 88 VAL A C 1
ATOM 682 O O . VAL A 1 88 ? -3.347 -13.882 -5.366 1.00 94.75 88 VAL A O 1
ATOM 685 N N . ASP A 1 89 ? -2.813 -13.962 -7.542 1.00 94.69 89 ASP A N 1
ATOM 686 C CA . ASP A 1 89 ? -3.975 -14.754 -7.941 1.00 94.69 89 ASP A CA 1
ATOM 687 C C . ASP A 1 89 ? -4.001 -16.128 -7.275 1.00 94.69 89 ASP A C 1
ATOM 689 O O . ASP A 1 89 ? -5.065 -16.592 -6.873 1.00 94.69 89 ASP A O 1
ATOM 693 N N . ASN A 1 90 ? -2.844 -16.766 -7.087 1.00 95.25 90 ASN A N 1
ATOM 694 C CA . ASN A 1 90 ? -2.773 -18.027 -6.352 1.00 95.25 90 ASN A CA 1
ATOM 695 C C . ASN A 1 90 ? -3.097 -17.860 -4.861 1.00 95.25 90 ASN A C 1
ATOM 697 O O . ASN A 1 90 ? -3.796 -18.706 -4.304 1.00 95.25 90 ASN A O 1
ATOM 701 N N . ILE A 1 91 ? -2.634 -16.782 -4.217 1.00 94.62 91 ILE A N 1
ATOM 702 C CA . ILE A 1 91 ? -2.934 -16.491 -2.803 1.00 94.62 91 ILE A CA 1
ATOM 703 C C . ILE A 1 91 ? -4.434 -16.246 -2.606 1.00 94.62 91 ILE A C 1
ATOM 705 O O . ILE A 1 91 ? -5.027 -16.780 -1.672 1.00 94.62 91 ILE A O 1
ATOM 709 N N . PHE A 1 92 ? -5.053 -15.476 -3.501 1.00 94.44 92 PHE A N 1
ATOM 710 C CA . PHE A 1 92 ? -6.473 -15.123 -3.432 1.00 94.44 92 PHE A CA 1
ATOM 711 C C . PHE A 1 92 ? -7.380 -16.049 -4.250 1.00 94.44 92 PHE A C 1
ATOM 713 O O . PHE A 1 92 ? -8.559 -15.746 -4.440 1.00 94.44 92 PHE A O 1
ATOM 720 N N . ARG A 1 93 ? -6.865 -17.197 -4.710 1.00 94.81 93 ARG A N 1
ATOM 721 C CA . ARG A 1 93 ? -7.644 -18.193 -5.461 1.00 94.81 93 ARG A CA 1
ATOM 722 C C . ARG A 1 93 ? -8.848 -18.687 -4.664 1.00 94.81 93 ARG A C 1
ATOM 724 O O . ARG A 1 93 ? -9.896 -18.972 -5.237 1.00 94.81 93 ARG A O 1
ATOM 731 N N . ALA A 1 94 ? -8.679 -18.798 -3.351 1.00 93.06 94 ALA A N 1
ATOM 732 C CA . ALA A 1 94 ? -9.758 -19.000 -2.404 1.00 93.06 94 ALA A CA 1
ATOM 733 C C . ALA A 1 94 ? -9.836 -17.775 -1.480 1.00 93.06 94 ALA A C 1
ATOM 735 O O . ALA A 1 94 ? -8.791 -17.290 -1.034 1.00 93.06 94 ALA A O 1
ATOM 736 N N . PRO A 1 95 ? -11.042 -17.277 -1.160 1.00 87.06 95 PRO A N 1
ATOM 737 C CA . PRO A 1 95 ? -11.192 -16.211 -0.181 1.00 87.06 95 PRO A CA 1
ATOM 738 C C . PRO A 1 95 ? -10.572 -16.608 1.172 1.00 87.06 95 PRO A C 1
ATOM 740 O O . PRO A 1 95 ? -10.793 -17.736 1.627 1.00 87.06 95 PRO A O 1
ATOM 743 N N . PRO A 1 96 ? -9.827 -15.711 1.846 1.00 90.00 96 PRO A N 1
ATOM 744 C CA . PRO A 1 96 ? -9.275 -16.002 3.163 1.00 90.00 96 PRO A CA 1
ATOM 745 C C . PRO A 1 96 ? -10.383 -16.303 4.175 1.00 90.00 96 PRO A C 1
ATOM 747 O O . PRO A 1 96 ? -11.310 -15.509 4.355 1.00 90.00 96 PRO A O 1
ATOM 750 N N . VAL A 1 97 ? -10.261 -17.432 4.873 1.00 91.31 97 VAL A N 1
ATOM 751 C CA . VAL A 1 97 ? -11.169 -17.789 5.967 1.00 91.31 97 VAL A CA 1
ATOM 752 C C . VAL A 1 97 ? -10.772 -16.994 7.204 1.00 91.31 97 VAL A C 1
ATOM 754 O O . VAL A 1 97 ? -9.650 -17.111 7.694 1.00 91.31 97 VAL A O 1
ATOM 757 N N . ARG A 1 98 ? -11.706 -16.201 7.726 1.00 91.62 98 ARG A N 1
ATOM 758 C CA . ARG A 1 98 ? -11.541 -15.432 8.963 1.00 91.62 98 ARG A CA 1
ATOM 759 C C . ARG A 1 98 ? -12.472 -16.030 10.010 1.00 91.62 98 ARG A C 1
ATOM 761 O O . ARG A 1 98 ? -13.624 -16.306 9.703 1.00 91.62 98 ARG A O 1
ATOM 768 N N . ARG A 1 99 ? -11.955 -16.289 11.212 1.00 94.44 99 ARG A N 1
ATOM 769 C CA . ARG A 1 99 ? -12.720 -16.879 12.320 1.00 94.44 99 ARG A CA 1
ATOM 770 C C . ARG A 1 99 ? -12.665 -15.942 13.511 1.00 94.44 99 ARG A C 1
ATOM 772 O O . ARG A 1 99 ? -11.595 -15.731 14.076 1.00 94.44 99 ARG A O 1
ATOM 779 N N . TYR A 1 100 ? -13.811 -15.376 13.853 1.00 94.62 100 TYR A N 1
ATOM 780 C CA . TYR A 1 100 ? -13.988 -14.477 14.995 1.00 94.62 100 TYR A CA 1
ATOM 781 C C . TYR A 1 100 ? -15.399 -14.602 15.586 1.00 94.62 100 TYR A C 1
ATOM 783 O O . TYR A 1 100 ? -15.864 -13.695 16.270 1.00 94.62 100 TYR A O 1
ATOM 791 N N . ASP A 1 101 ? -16.067 -15.735 15.351 1.00 93.88 101 ASP A N 1
ATOM 792 C CA . ASP A 1 101 ? -17.447 -15.988 15.783 1.00 93.88 101 ASP A CA 1
ATOM 793 C C . ASP A 1 101 ? -17.600 -15.931 17.312 1.00 93.88 101 ASP A C 1
ATOM 795 O O . ASP A 1 101 ? -18.605 -15.439 17.825 1.00 93.88 101 ASP A O 1
ATOM 799 N N . ASP A 1 102 ? -16.558 -16.359 18.032 1.00 94.88 102 ASP A N 1
ATOM 800 C CA . ASP A 1 102 ? -16.487 -16.339 19.498 1.00 94.88 102 ASP A CA 1
ATOM 801 C C . ASP A 1 102 ? -16.129 -14.952 20.068 1.00 94.88 102 ASP A C 1
ATOM 803 O O . ASP A 1 102 ? -16.058 -14.764 21.285 1.00 94.88 102 ASP A O 1
ATOM 807 N N . SER A 1 103 ? -15.874 -13.961 19.208 1.00 93.62 103 SER A N 1
ATOM 808 C CA . SER A 1 103 ? -15.530 -12.612 19.646 1.00 93.62 103 SER A CA 1
ATOM 809 C C . SER A 1 103 ? -16.778 -11.861 20.120 1.00 93.62 103 SER A C 1
ATOM 811 O O . SER A 1 103 ? -17.754 -11.758 19.370 1.00 93.62 103 SER A O 1
ATOM 813 N N . PRO A 1 104 ? -16.739 -11.186 21.287 1.00 90.94 104 PRO A N 1
ATOM 814 C CA . PRO A 1 104 ? -17.802 -10.262 21.690 1.00 90.94 104 PRO A CA 1
ATOM 815 C C . PRO A 1 104 ? -17.912 -9.040 20.756 1.00 90.94 104 PRO A C 1
ATOM 817 O O . PRO A 1 104 ? -18.820 -8.224 20.902 1.00 90.94 104 PRO A O 1
ATOM 820 N N . TYR A 1 105 ? -16.981 -8.894 19.808 1.00 88.12 105 TYR A N 1
ATOM 821 C CA . TYR A 1 105 ? -16.924 -7.811 18.833 1.00 88.12 105 TYR A CA 1
ATOM 822 C C . TYR A 1 105 ? -17.207 -8.268 17.400 1.00 88.12 105 TYR A C 1
ATOM 824 O O . TYR A 1 105 ? -16.906 -7.513 16.480 1.00 88.12 105 TYR A O 1
ATOM 832 N N . ARG A 1 106 ? -17.763 -9.470 17.187 1.00 93.12 106 ARG A N 1
ATOM 833 C CA . ARG A 1 106 ? -17.974 -10.031 15.839 1.00 93.12 106 ARG A CA 1
ATOM 834 C C . ARG A 1 106 ? -18.699 -9.062 14.894 1.00 93.12 106 ARG A C 1
ATOM 836 O O . ARG A 1 106 ? -18.177 -8.781 13.829 1.00 93.12 106 ARG A O 1
ATOM 843 N N . ASP A 1 107 ? -19.795 -8.442 15.344 1.00 89.81 107 ASP A N 1
ATOM 844 C CA . ASP A 1 107 ? -20.618 -7.568 14.501 1.00 89.81 107 ASP A CA 1
ATOM 845 C C . ASP A 1 107 ? -19.846 -6.293 14.105 1.00 89.81 107 ASP A C 1
ATOM 847 O O . ASP A 1 107 ? -20.039 -5.732 13.030 1.00 89.81 107 ASP A O 1
ATOM 851 N N . PHE A 1 108 ? -18.944 -5.833 14.978 1.00 88.44 108 PHE A N 1
ATOM 852 C CA . PHE A 1 108 ? -18.075 -4.684 14.723 1.00 88.44 108 PHE A CA 1
ATOM 853 C C . PHE A 1 108 ? -16.934 -5.041 13.767 1.00 88.44 108 PHE A C 1
ATOM 855 O O . PHE A 1 108 ? -16.598 -4.260 12.880 1.00 88.44 108 PHE A O 1
ATOM 862 N N . ILE A 1 109 ? -16.358 -6.234 13.928 1.00 92.12 109 ILE A N 1
ATOM 863 C CA . ILE A 1 109 ? -15.356 -6.772 13.008 1.00 92.12 109 ILE A CA 1
ATOM 864 C C . ILE A 1 109 ? -15.983 -6.962 11.623 1.00 92.12 109 ILE A C 1
ATOM 866 O O . ILE A 1 109 ? -15.385 -6.534 10.646 1.00 92.12 109 ILE A O 1
ATOM 870 N N . ASP A 1 110 ? -17.197 -7.509 11.526 1.00 92.94 110 ASP A N 1
ATOM 871 C CA . ASP A 1 110 ? -17.920 -7.673 10.258 1.00 92.94 110 ASP A CA 1
ATOM 872 C C . ASP A 1 110 ? -18.102 -6.341 9.526 1.00 92.94 110 ASP A C 1
ATOM 874 O O . ASP A 1 110 ? -17.801 -6.244 8.336 1.00 92.94 110 ASP A O 1
ATOM 878 N N . GLN A 1 111 ? -18.537 -5.297 10.240 1.00 91.56 111 GLN A N 1
ATOM 879 C CA . GLN A 1 111 ? -18.692 -3.957 9.665 1.00 91.56 111 GLN A CA 1
ATOM 880 C C . GLN A 1 111 ? -17.368 -3.401 9.141 1.00 91.56 111 GLN A C 1
ATOM 882 O O . GLN A 1 111 ? -17.314 -2.906 8.016 1.00 91.56 111 GLN A O 1
ATOM 887 N N . PHE A 1 112 ? -16.296 -3.523 9.926 1.00 92.50 112 PHE A N 1
ATOM 888 C CA . PHE A 1 112 ? -14.965 -3.099 9.506 1.00 92.50 112 PHE A CA 1
ATOM 889 C C . PHE A 1 112 ? -14.479 -3.876 8.276 1.00 92.50 112 PHE A C 1
ATOM 891 O O . PHE A 1 112 ? -14.023 -3.280 7.309 1.00 92.50 112 PHE A O 1
ATOM 898 N N . LEU A 1 113 ? -14.607 -5.205 8.265 1.00 94.62 113 LEU A N 1
ATOM 899 C CA . LEU A 1 113 ? -14.133 -6.031 7.152 1.00 94.62 113 LEU A CA 1
ATOM 900 C C . LEU A 1 113 ? -14.932 -5.806 5.862 1.00 94.62 113 LEU A C 1
ATOM 902 O O . LEU A 1 113 ? -14.389 -6.042 4.783 1.00 94.62 113 LEU A O 1
ATOM 906 N N . ALA A 1 114 ? -16.184 -5.358 5.958 1.00 94.81 114 ALA A N 1
ATOM 907 C CA . ALA A 1 114 ? -17.005 -4.990 4.808 1.00 94.81 114 ALA A CA 1
ATOM 908 C C . ALA A 1 114 ? -16.633 -3.621 4.208 1.00 94.81 114 ALA A C 1
ATOM 910 O O . ALA A 1 114 ? -16.917 -3.382 3.037 1.00 94.81 114 ALA A O 1
ATOM 911 N N . ASN A 1 115 ? -16.008 -2.735 4.988 1.00 94.88 115 ASN A N 1
ATOM 912 C CA . ASN A 1 115 ? -15.585 -1.408 4.550 1.00 94.88 115 ASN A CA 1
ATOM 913 C C . ASN A 1 115 ? -14.325 -0.966 5.309 1.00 94.88 115 ASN A C 1
ATOM 915 O O . ASN A 1 115 ? -14.404 -0.203 6.273 1.00 94.88 115 ASN A O 1
ATOM 919 N N . VAL A 1 116 ? -13.162 -1.462 4.885 1.00 95.38 116 VAL A N 1
ATOM 920 C CA . VAL A 1 116 ? -11.910 -1.223 5.616 1.00 95.38 116 VAL A CA 1
ATOM 921 C C . VAL A 1 116 ? -11.318 0.154 5.368 1.00 95.38 116 VAL A C 1
ATOM 923 O O . VAL A 1 116 ? -10.517 0.590 6.175 1.00 95.38 116 VAL A O 1
ATOM 926 N N . ASP A 1 117 ? -11.661 0.836 4.277 1.00 92.88 117 ASP A N 1
ATOM 927 C CA . ASP A 1 117 ? -11.083 2.137 3.904 1.00 92.88 117 ASP A CA 1
ATOM 928 C C . ASP A 1 117 ? -12.082 3.299 4.023 1.00 92.88 117 ASP A C 1
ATOM 930 O O . ASP A 1 117 ? -11.788 4.420 3.620 1.00 92.88 117 ASP A O 1
ATOM 934 N N . GLY A 1 118 ? -13.286 3.043 4.544 1.00 88.06 118 GLY A N 1
ATOM 935 C CA . GLY A 1 118 ? -14.380 4.015 4.586 1.00 88.06 118 GLY A CA 1
ATOM 936 C C . GLY A 1 118 ? -15.054 4.267 3.228 1.00 88.06 118 GLY A C 1
ATOM 937 O O . GLY A 1 118 ? -16.162 4.799 3.206 1.00 88.06 118 GLY A O 1
ATOM 938 N N . GLY A 1 119 ? -14.455 3.830 2.114 1.00 89.31 119 GLY A N 1
ATOM 939 C CA . GLY A 1 119 ? -14.932 4.024 0.739 1.00 89.31 119 GLY A CA 1
ATOM 940 C C . GLY A 1 119 ? -15.796 2.886 0.185 1.00 89.31 119 GLY A C 1
ATOM 941 O O . GLY A 1 119 ? -16.185 2.922 -0.981 1.00 89.31 119 GLY A O 1
ATOM 942 N N . GLY A 1 120 ? -16.104 1.878 1.000 1.00 92.19 120 GLY A N 1
ATOM 943 C CA . GLY A 1 120 ? -16.893 0.702 0.629 1.00 92.19 120 GLY A CA 1
ATOM 944 C C . GLY A 1 120 ? -16.059 -0.482 0.137 1.00 92.19 120 GLY A C 1
ATOM 945 O O . GLY A 1 120 ? -16.627 -1.423 -0.416 1.00 92.19 120 GLY A O 1
ATOM 946 N N . THR A 1 121 ? -14.733 -0.458 0.313 1.00 96.31 121 THR A N 1
ATOM 947 C CA . THR A 1 121 ? -13.875 -1.581 -0.083 1.00 96.31 121 THR A CA 1
ATOM 948 C C . THR A 1 121 ? -13.829 -2.630 1.027 1.00 96.31 121 THR A C 1
ATOM 950 O O . THR A 1 121 ? -13.417 -2.337 2.150 1.00 96.31 121 THR A O 1
ATOM 953 N N . ASP A 1 122 ? -14.178 -3.881 0.719 1.00 95.94 122 ASP A N 1
ATOM 954 C CA . ASP A 1 122 ? -13.995 -4.983 1.665 1.00 95.94 122 ASP A CA 1
ATOM 955 C C . ASP A 1 122 ? -12.508 -5.334 1.851 1.00 95.94 122 ASP A C 1
ATOM 957 O O . ASP A 1 122 ? -11.670 -5.137 0.966 1.00 95.94 122 ASP A O 1
ATOM 961 N N . VAL A 1 123 ? -12.172 -5.926 2.996 1.00 95.62 123 VAL A N 1
ATOM 962 C CA . VAL A 1 123 ? -10.798 -6.289 3.372 1.00 95.62 123 VAL A CA 1
ATOM 963 C C . VAL A 1 123 ? -10.088 -7.161 2.331 1.00 95.62 123 VAL A C 1
ATOM 965 O O . VAL A 1 123 ? -8.878 -7.053 2.149 1.00 95.62 123 VAL A O 1
ATOM 968 N N . THR A 1 124 ? -10.794 -8.065 1.651 1.00 95.56 124 THR A N 1
ATOM 969 C CA . THR A 1 124 ? -10.165 -9.002 0.713 1.00 95.56 124 THR A CA 1
ATOM 970 C C . THR A 1 124 ? -9.813 -8.273 -0.570 1.00 95.56 124 THR A C 1
ATOM 972 O O . THR A 1 124 ? -8.682 -8.394 -1.044 1.00 95.56 124 THR A O 1
ATOM 975 N N . THR A 1 125 ? -10.739 -7.465 -1.085 1.00 95.50 125 THR A N 1
ATOM 976 C CA . THR A 1 125 ? -10.499 -6.595 -2.240 1.00 95.50 125 THR A CA 1
ATOM 977 C C . THR A 1 125 ? -9.387 -5.589 -1.947 1.00 95.50 125 THR A C 1
ATOM 979 O O . THR A 1 125 ? -8.462 -5.456 -2.750 1.00 95.50 125 THR A O 1
ATOM 982 N N . PHE A 1 126 ? -9.405 -4.951 -0.771 1.00 96.25 126 PHE A N 1
ATOM 983 C CA . PHE A 1 126 ? -8.367 -4.012 -0.347 1.00 96.25 126 PHE A CA 1
ATOM 984 C C . PHE A 1 126 ? -6.982 -4.670 -0.314 1.00 96.25 126 PHE A C 1
ATOM 986 O O . PHE A 1 126 ? -6.035 -4.157 -0.911 1.00 96.25 126 PHE A O 1
ATOM 993 N N . MET A 1 127 ? -6.851 -5.833 0.331 1.00 95.44 127 MET A N 1
ATOM 994 C CA . MET A 1 127 ? -5.565 -6.530 0.422 1.00 95.44 127 MET A CA 1
ATOM 995 C C . MET A 1 127 ? -5.091 -7.027 -0.946 1.00 95.44 127 MET A C 1
ATOM 997 O O . MET A 1 127 ? -3.915 -6.881 -1.268 1.00 95.44 127 MET A O 1
ATOM 1001 N N . ARG A 1 128 ? -5.990 -7.563 -1.785 1.00 95.12 128 ARG A N 1
ATOM 1002 C CA . ARG A 1 128 ? -5.637 -8.025 -3.137 1.00 95.12 128 ARG A CA 1
ATOM 1003 C C . ARG A 1 128 ? -5.150 -6.880 -4.023 1.00 95.12 128 ARG A C 1
ATOM 1005 O O . ARG A 1 128 ? -4.178 -7.068 -4.747 1.00 95.12 128 ARG A O 1
ATOM 1012 N N . ARG A 1 129 ? -5.785 -5.705 -3.939 1.00 94.00 129 ARG A N 1
ATOM 1013 C CA . ARG A 1 129 ? -5.389 -4.496 -4.682 1.00 94.00 129 ARG A CA 1
ATOM 1014 C C . ARG A 1 129 ? -3.996 -4.005 -4.286 1.00 94.00 129 ARG A C 1
ATOM 1016 O O . ARG A 1 129 ? -3.234 -3.582 -5.145 1.00 94.00 129 ARG A O 1
ATOM 1023 N N . ASN A 1 130 ? -3.667 -4.078 -2.998 1.00 93.50 130 ASN A N 1
ATOM 1024 C CA . ASN A 1 130 ? -2.426 -3.534 -2.446 1.00 93.50 130 ASN A CA 1
ATOM 1025 C C . ASN A 1 130 ? -1.247 -4.527 -2.451 1.00 93.50 130 ASN A C 1
ATOM 1027 O O . ASN A 1 130 ? -0.091 -4.110 -2.385 1.00 93.50 130 ASN A O 1
ATOM 1031 N N . LEU A 1 131 ? -1.503 -5.836 -2.553 1.00 93.69 131 LEU A N 1
ATOM 1032 C CA . LEU A 1 131 ? -0.453 -6.859 -2.500 1.00 93.69 131 LEU A CA 1
ATOM 1033 C C . LEU A 1 131 ? 0.603 -6.759 -3.627 1.00 93.69 131 LEU A C 1
ATOM 1035 O O . LEU A 1 131 ? 1.776 -6.988 -3.330 1.00 93.69 131 LEU A O 1
ATOM 1039 N N . PRO A 1 132 ? 0.271 -6.399 -4.886 1.00 91.31 132 PRO A N 1
ATOM 1040 C CA . PRO A 1 132 ? 1.289 -6.157 -5.907 1.00 91.31 132 PRO A CA 1
ATOM 1041 C C . PRO A 1 132 ? 2.278 -5.057 -5.505 1.00 91.31 132 PRO A C 1
ATOM 1043 O O . PRO A 1 132 ? 3.485 -5.269 -5.569 1.00 91.31 132 PRO A O 1
ATOM 1046 N N . LEU A 1 133 ? 1.781 -3.916 -5.012 1.00 85.44 133 LEU A N 1
ATOM 1047 C CA . LEU A 1 133 ? 2.627 -2.810 -4.551 1.00 85.44 133 LEU A CA 1
ATOM 1048 C C . LEU A 1 133 ? 3.508 -3.228 -3.372 1.00 85.44 133 LEU A C 1
ATOM 1050 O O . LEU A 1 133 ? 4.684 -2.876 -3.332 1.00 85.44 133 LEU A O 1
ATOM 1054 N N . TYR A 1 134 ? 2.974 -4.050 -2.467 1.00 90.06 134 TYR A N 1
ATOM 1055 C CA . TYR A 1 134 ? 3.756 -4.640 -1.385 1.00 90.06 134 TYR A CA 1
ATOM 1056 C C . TYR A 1 134 ? 4.919 -5.506 -1.902 1.00 90.06 134 TYR A C 1
ATOM 1058 O O . TYR A 1 134 ? 6.016 -5.425 -1.358 1.00 90.06 134 TYR A O 1
ATOM 1066 N N . TYR A 1 135 ? 4.724 -6.298 -2.965 1.00 88.25 135 TYR A N 1
ATOM 1067 C CA . TYR A 1 135 ? 5.806 -7.095 -3.562 1.00 88.25 135 TYR A CA 1
ATOM 1068 C C . TYR A 1 135 ? 6.883 -6.253 -4.250 1.00 88.25 135 TYR A C 1
ATOM 1070 O O . TYR A 1 135 ? 8.050 -6.634 -4.201 1.00 88.25 135 TYR A O 1
ATOM 1078 N N . VAL A 1 136 ? 6.501 -5.154 -4.904 1.00 84.19 136 VAL A N 1
ATOM 1079 C CA . VAL A 1 136 ? 7.447 -4.309 -5.651 1.00 84.19 136 VAL A CA 1
ATOM 1080 C C . VAL A 1 136 ? 8.238 -3.405 -4.708 1.00 84.19 136 VAL A C 1
ATOM 1082 O O . VAL A 1 136 ? 9.457 -3.327 -4.801 1.00 84.19 136 VAL A O 1
ATOM 1085 N N . ASN A 1 137 ? 7.541 -2.732 -3.795 1.00 82.44 137 ASN A N 1
ATOM 1086 C CA . ASN A 1 137 ? 8.070 -1.574 -3.078 1.00 82.44 137 ASN A CA 1
ATOM 1087 C C . ASN A 1 137 ? 8.080 -1.746 -1.552 1.00 82.44 137 ASN A C 1
ATOM 1089 O O . ASN A 1 137 ? 8.671 -0.929 -0.846 1.00 82.44 137 ASN A O 1
ATOM 1093 N N . GLY A 1 138 ? 7.416 -2.783 -1.031 1.00 85.50 138 GLY A N 1
ATOM 1094 C CA . GLY A 1 138 ? 6.993 -2.821 0.367 1.00 85.50 138 GLY A CA 1
ATOM 1095 C C . GLY A 1 138 ? 5.910 -1.774 0.645 1.00 85.50 138 GLY A C 1
ATOM 1096 O O . GLY A 1 138 ? 5.831 -0.750 -0.025 1.00 85.50 138 GLY A O 1
ATOM 1097 N N . MET A 1 139 ? 5.045 -2.036 1.622 1.00 88.94 139 MET A N 1
ATOM 1098 C CA . MET A 1 139 ? 4.034 -1.075 2.075 1.00 88.94 139 MET A CA 1
ATOM 1099 C C . MET A 1 139 ? 3.774 -1.225 3.566 1.00 88.94 139 MET A C 1
ATOM 1101 O O . MET A 1 139 ? 3.896 -2.327 4.110 1.00 88.94 139 MET A O 1
ATOM 1105 N N . ASP A 1 140 ? 3.353 -0.126 4.181 1.00 90.56 140 ASP A N 1
ATOM 1106 C CA . ASP A 1 140 ? 2.849 -0.108 5.546 1.00 90.56 140 ASP A CA 1
ATOM 1107 C C . ASP A 1 140 ? 1.319 -0.082 5.532 1.00 90.56 140 ASP A C 1
ATOM 1109 O O . ASP A 1 140 ? 0.702 0.676 4.785 1.00 90.56 140 ASP A O 1
ATOM 1113 N N . PHE A 1 141 ? 0.705 -0.899 6.384 1.00 93.44 141 PHE A N 1
ATOM 1114 C CA . PHE A 1 141 ? -0.732 -0.861 6.635 1.00 93.44 141 PHE A CA 1
ATOM 1115 C C . PHE A 1 141 ? -0.967 -0.247 8.009 1.00 93.44 141 PHE A C 1
ATOM 1117 O O . PHE A 1 141 ? -0.606 -0.843 9.026 1.00 93.44 141 PHE A O 1
ATOM 1124 N N . VAL A 1 142 ? -1.565 0.938 8.035 1.00 92.75 142 VAL A N 1
ATOM 1125 C CA . VAL A 1 142 ? -1.849 1.676 9.267 1.00 92.75 142 VAL A CA 1
ATOM 1126 C C . VAL A 1 142 ? -3.344 1.631 9.517 1.00 92.75 142 VAL A C 1
ATOM 1128 O O . VAL A 1 142 ? -4.134 1.996 8.650 1.00 92.75 142 VAL A O 1
ATOM 1131 N N . VAL A 1 143 ? -3.725 1.163 10.704 1.00 92.69 143 VAL A N 1
ATOM 1132 C CA . VAL A 1 143 ? -5.111 1.203 11.169 1.00 92.69 143 VAL A CA 1
ATOM 1133 C C . VAL A 1 143 ? -5.281 2.440 12.030 1.00 92.69 143 VAL A C 1
ATOM 1135 O O . VAL A 1 143 ? -4.560 2.609 13.013 1.00 92.69 143 VAL A O 1
ATOM 1138 N N . ASP A 1 144 ? -6.246 3.268 11.672 1.00 89.25 144 ASP A N 1
ATOM 1139 C CA . ASP A 1 144 ? -6.587 4.487 12.392 1.00 89.25 144 ASP A CA 1
ATOM 1140 C C . ASP A 1 144 ? -8.107 4.555 12.602 1.00 89.25 144 ASP A C 1
ATOM 1142 O O . ASP A 1 144 ? -8.845 3.659 12.185 1.00 89.25 144 ASP A O 1
ATOM 1146 N N . LYS A 1 145 ? -8.592 5.562 13.322 1.00 85.94 145 LYS A N 1
ATOM 1147 C CA . LYS A 1 145 ? -10.008 5.766 13.616 1.00 85.94 145 LYS A CA 1
ATOM 1148 C C . LYS A 1 145 ? -10.356 7.231 13.433 1.00 85.94 145 LYS A C 1
ATOM 1150 O O . LYS A 1 145 ? -9.622 8.109 13.869 1.00 85.94 145 LYS A O 1
ATOM 1155 N N . GLN A 1 146 ? -11.529 7.481 12.863 1.00 82.44 146 GLN A N 1
ATOM 1156 C CA . GLN A 1 146 ? -12.004 8.840 12.629 1.00 82.44 146 GLN A CA 1
ATOM 1157 C C . GLN A 1 146 ? -12.071 9.637 13.934 1.00 82.44 146 GLN A C 1
ATOM 1159 O O . GLN A 1 146 ? -12.536 9.139 14.968 1.00 82.44 146 GLN A O 1
ATOM 1164 N N . SER A 1 147 ? -11.646 10.898 13.858 1.00 84.06 147 SER A N 1
ATOM 1165 C CA . SER A 1 147 ? -11.901 11.870 14.913 1.00 84.06 147 SER A CA 1
ATOM 1166 C C . SER A 1 147 ? -13.412 12.045 15.103 1.00 84.06 147 SER A C 1
ATOM 1168 O O . SER A 1 147 ? -14.156 12.076 14.119 1.00 84.06 147 SER A O 1
ATOM 1170 N N . PRO A 1 148 ? -13.894 12.172 16.350 1.00 86.56 148 PRO A N 1
ATOM 1171 C CA . PRO A 1 148 ? -15.284 12.521 16.601 1.00 86.56 148 PRO A CA 1
ATOM 1172 C C . PRO A 1 148 ? -15.649 13.866 15.948 1.00 86.56 148 PRO A C 1
ATOM 1174 O O . PRO A 1 148 ? -14.789 14.746 15.884 1.00 86.56 148 PRO A O 1
ATOM 1177 N 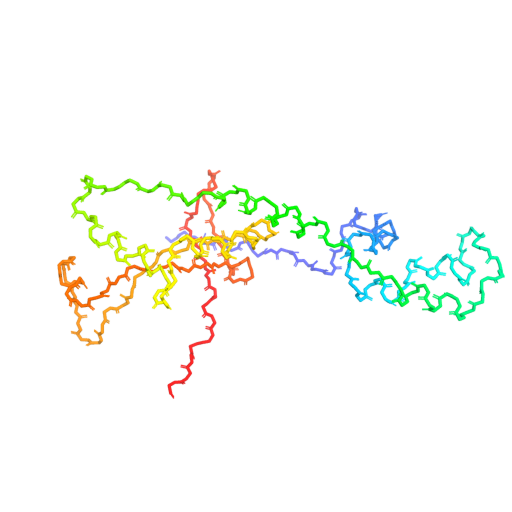N . PRO A 1 149 ? -16.914 14.067 15.533 1.00 84.88 149 PRO A N 1
ATOM 1178 C CA . PRO A 1 149 ? -17.390 15.370 15.075 1.00 84.88 149 PRO A CA 1
ATOM 1179 C C . PRO A 1 149 ? -17.192 16.466 16.129 1.00 84.88 149 PRO A C 1
ATOM 1181 O O . PRO A 1 149 ? -17.216 16.190 17.334 1.00 84.88 149 PRO A O 1
ATOM 1184 N N . ASP A 1 150 ? -17.064 17.715 15.680 1.00 85.19 150 ASP A N 1
ATOM 1185 C CA . ASP A 1 150 ? -16.814 18.864 16.552 1.00 85.19 150 ASP A CA 1
ATOM 1186 C C . ASP A 1 150 ? -17.791 18.949 17.731 1.00 85.19 150 ASP A C 1
ATOM 1188 O O . ASP A 1 150 ? -19.009 18.808 17.603 1.00 85.19 150 ASP A O 1
ATOM 1192 N N . GLY A 1 151 ? -17.233 19.181 18.921 1.00 83.75 151 GLY A N 1
ATOM 1193 C CA . GLY A 1 151 ? -17.991 19.272 20.169 1.00 83.75 151 GLY A CA 1
ATOM 1194 C C . GLY A 1 151 ? -18.412 17.926 20.771 1.00 83.75 151 GLY A C 1
ATOM 1195 O O . GLY A 1 151 ? -18.881 17.903 21.911 1.00 83.75 151 GLY A O 1
ATOM 1196 N N . LEU A 1 152 ? -18.203 16.802 20.077 1.00 85.94 152 LEU A N 1
ATOM 1197 C CA . LEU A 1 152 ? -18.423 15.466 20.626 1.00 85.94 152 LEU A CA 1
ATOM 1198 C C . LEU A 1 152 ? -17.120 14.883 21.179 1.00 85.94 152 LEU A C 1
ATOM 1200 O O . LEU A 1 152 ? -16.060 14.949 20.568 1.00 85.94 152 LEU A O 1
ATOM 1204 N N . GLN A 1 153 ? -17.204 14.304 22.375 1.00 87.44 153 GLN A N 1
ATOM 1205 C CA . GLN A 1 153 ? -16.082 13.662 23.065 1.00 87.44 153 GLN A CA 1
ATOM 1206 C C . GLN A 1 153 ? -16.570 12.330 23.646 1.00 87.44 153 GLN A C 1
ATOM 1208 O O . GLN A 1 153 ? -16.885 12.259 24.842 1.00 87.44 153 GLN A O 1
ATOM 1213 N N . PRO A 1 154 ? -16.738 11.289 22.806 1.00 87.06 154 PRO A N 1
ATOM 1214 C CA . PRO A 1 154 ? -17.158 9.982 23.281 1.00 87.06 154 PRO A CA 1
ATOM 1215 C C . PRO A 1 154 ? -16.138 9.455 24.300 1.00 87.06 154 PRO A C 1
ATOM 1217 O O . PRO A 1 154 ? -14.932 9.478 24.078 1.00 87.06 154 PRO A O 1
ATOM 1220 N N . ARG A 1 155 ? -16.631 9.001 25.452 1.00 88.81 155 ARG A N 1
ATOM 1221 C CA . ARG A 1 155 ? -15.826 8.470 26.566 1.00 88.81 155 ARG A CA 1
ATOM 1222 C C . ARG A 1 155 ? -15.868 6.948 26.649 1.00 88.81 155 ARG A C 1
ATOM 1224 O O . ARG A 1 155 ? -15.177 6.362 27.477 1.00 88.81 155 ARG A O 1
ATOM 1231 N N . THR A 1 156 ? -16.718 6.306 25.847 1.00 87.94 156 THR A N 1
ATOM 1232 C CA . THR A 1 156 ? -16.892 4.851 25.830 1.00 87.94 156 THR A CA 1
ATOM 1233 C C . THR A 1 156 ? -16.976 4.322 24.402 1.00 87.94 156 THR A C 1
ATOM 1235 O O . THR A 1 156 ? -17.487 4.997 23.510 1.00 87.94 156 THR A O 1
ATOM 1238 N N . LEU A 1 157 ? -16.566 3.065 24.201 1.00 81.88 157 LEU A N 1
ATOM 1239 C CA . LEU A 1 157 ? -16.702 2.368 22.914 1.00 81.88 157 LEU A CA 1
ATOM 1240 C C . LEU A 1 157 ? -18.156 2.317 22.421 1.00 81.88 157 LEU A C 1
ATOM 1242 O O . LEU A 1 157 ? -18.408 2.341 21.222 1.00 81.88 157 LEU A O 1
ATOM 1246 N N . ALA A 1 158 ? -19.126 2.253 23.337 1.00 84.19 158 ALA A N 1
ATOM 1247 C CA . ALA A 1 158 ? -20.542 2.266 22.978 1.00 84.19 158 ALA A CA 1
ATOM 1248 C C . ALA A 1 158 ? -20.964 3.608 22.356 1.00 84.19 158 ALA A C 1
ATOM 1250 O O . ALA A 1 158 ? -21.734 3.620 21.401 1.00 84.19 158 ALA A O 1
ATOM 1251 N N . GLN A 1 159 ? -20.435 4.725 22.866 1.00 87.88 159 GLN A N 1
ATOM 1252 C CA . GLN A 1 159 ? -20.691 6.055 22.307 1.00 87.88 159 GLN A CA 1
ATOM 1253 C C . GLN A 1 159 ? -20.023 6.226 20.943 1.00 87.88 159 GLN A C 1
ATOM 1255 O O . GLN A 1 159 ? -20.659 6.724 20.025 1.00 87.88 159 GLN A O 1
ATOM 1260 N N . GLU A 1 160 ? -18.783 5.762 20.783 1.00 86.19 160 GLU A N 1
ATOM 1261 C CA . GLU A 1 160 ? -18.094 5.792 19.485 1.00 86.19 160 GLU A CA 1
ATOM 1262 C C . GLU A 1 160 ? -18.858 5.003 18.417 1.00 86.19 160 GLU A C 1
ATOM 1264 O O . GLU A 1 160 ? -19.059 5.488 17.307 1.00 86.19 160 GLU A O 1
ATOM 1269 N N . ARG A 1 161 ? -19.373 3.822 18.781 1.00 81.44 161 ARG A N 1
ATOM 1270 C CA . ARG A 1 161 ? -20.216 3.004 17.897 1.00 81.44 161 ARG A CA 1
ATOM 1271 C C . ARG A 1 161 ? -21.529 3.684 17.540 1.00 81.44 161 ARG A C 1
ATOM 1273 O O . ARG A 1 161 ? -21.941 3.618 16.389 1.00 81.44 161 ARG A O 1
ATOM 1280 N N . ALA A 1 162 ? -22.176 4.344 18.500 1.00 85.06 162 ALA A N 1
ATOM 1281 C CA . ALA A 1 162 ? -23.399 5.101 18.239 1.00 85.06 162 ALA A CA 1
ATOM 1282 C C . ALA A 1 162 ? -23.168 6.272 17.266 1.00 85.06 162 ALA A C 1
ATOM 1284 O O . ALA A 1 162 ? -24.095 6.675 16.570 1.00 85.06 162 ALA A O 1
ATOM 1285 N N . LEU A 1 163 ? -21.936 6.785 17.204 1.00 87.75 163 LEU A N 1
ATOM 1286 C CA . LEU A 1 163 ? -21.507 7.812 16.255 1.00 87.75 163 LEU A CA 1
ATOM 1287 C C . LEU A 1 163 ? -20.984 7.238 14.928 1.00 87.75 163 LEU A C 1
ATOM 1289 O O . LEU A 1 163 ? -20.615 8.010 14.051 1.00 87.75 163 LEU A O 1
ATOM 1293 N N . GLY A 1 164 ? -20.936 5.912 14.767 1.00 83.94 164 GLY A N 1
ATOM 1294 C CA . GLY A 1 164 ? -20.419 5.274 13.555 1.00 83.94 164 GLY A CA 1
ATOM 1295 C C . GLY A 1 164 ? -18.911 5.440 13.351 1.00 83.94 164 GLY A C 1
ATOM 1296 O O . GLY A 1 164 ? -18.437 5.265 12.233 1.00 83.94 164 GLY A O 1
ATOM 1297 N N . LEU A 1 165 ? -18.152 5.761 14.407 1.00 87.31 165 LEU A N 1
ATOM 1298 C CA . LEU A 1 1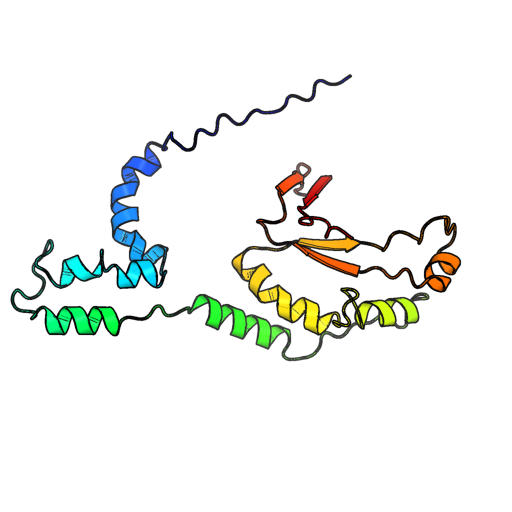65 ? -16.696 5.916 14.338 1.00 87.31 165 LEU A CA 1
ATOM 1299 C C . LEU A 1 165 ? -16.039 4.536 14.227 1.00 87.31 165 LEU A C 1
ATOM 1301 O O . LEU A 1 165 ? -15.698 3.901 15.231 1.00 87.31 165 LEU A O 1
ATOM 1305 N N . LEU A 1 166 ? -15.911 4.053 12.993 1.00 86.06 166 LEU A N 1
ATOM 1306 C CA . LEU A 1 166 ? -15.256 2.790 12.679 1.00 86.06 166 LEU A CA 1
ATOM 1307 C C . LEU A 1 166 ? -13.758 3.006 12.411 1.00 86.06 166 LEU A C 1
ATOM 1309 O O . LEU A 1 166 ? -13.364 4.054 11.891 1.00 86.06 166 LEU A O 1
ATOM 1313 N N . PRO A 1 167 ? -12.908 2.024 12.761 1.00 90.94 167 PRO A N 1
ATOM 1314 C CA . PRO A 1 167 ? -11.537 1.992 12.294 1.00 90.94 167 PRO A CA 1
ATOM 1315 C C . PRO A 1 167 ? -11.497 1.918 10.770 1.00 90.94 167 PRO A C 1
ATOM 1317 O O . PRO A 1 167 ? -12.388 1.340 10.150 1.00 90.94 167 PRO A O 1
ATOM 1320 N N . TYR A 1 168 ? -10.431 2.440 10.187 1.00 92.88 168 TYR A N 1
ATOM 1321 C CA . TYR A 1 168 ? -10.124 2.312 8.771 1.00 92.88 168 TYR A CA 1
ATOM 1322 C C . TYR A 1 168 ? -8.639 1.998 8.580 1.00 92.88 168 TYR A C 1
ATOM 1324 O O . TYR A 1 168 ? -7.824 2.169 9.486 1.00 92.88 168 TYR A O 1
ATOM 1332 N N . VAL A 1 169 ? -8.287 1.502 7.399 1.00 95.19 169 VAL A N 1
ATOM 1333 C CA . VAL A 1 169 ? -6.939 1.097 7.014 1.00 95.19 169 VAL A CA 1
ATOM 1334 C C . VAL A 1 169 ? -6.453 1.988 5.888 1.00 95.19 169 VAL A C 1
ATOM 1336 O O . VAL A 1 169 ? -7.073 2.055 4.828 1.00 95.19 169 VAL A O 1
ATOM 1339 N N . HIS A 1 170 ? -5.289 2.592 6.090 1.00 92.62 170 HIS A N 1
ATOM 1340 C CA . HIS A 1 170 ? -4.503 3.186 5.019 1.00 92.62 170 HIS A CA 1
ATOM 1341 C C . HIS A 1 170 ? -3.368 2.259 4.624 1.00 92.62 170 HIS A C 1
ATOM 1343 O O . HIS A 1 170 ? -2.771 1.581 5.464 1.00 92.62 170 HIS A O 1
ATOM 1349 N N . ALA A 1 171 ? -3.075 2.247 3.331 1.00 92.69 171 ALA A N 1
ATOM 1350 C CA . ALA A 1 171 ? -1.877 1.637 2.799 1.00 92.69 171 ALA A CA 1
ATOM 1351 C C . ALA A 1 171 ? -0.945 2.760 2.345 1.00 92.69 171 ALA A C 1
ATOM 1353 O O . ALA A 1 171 ? -1.343 3.562 1.506 1.00 92.69 171 ALA A O 1
ATOM 1354 N N . PHE A 1 172 ? 0.255 2.806 2.915 1.00 89.75 172 PHE A N 1
ATOM 1355 C CA . PHE A 1 172 ? 1.278 3.788 2.577 1.00 89.75 172 PHE A CA 1
ATOM 1356 C C . PHE A 1 172 ? 2.411 3.112 1.815 1.00 89.75 172 PHE A C 1
ATOM 1358 O O . PHE A 1 172 ? 3.016 2.140 2.289 1.00 89.75 172 PHE A O 1
ATOM 1365 N N . GLY A 1 173 ? 2.708 3.645 0.637 1.00 86.69 173 GLY A N 1
ATOM 1366 C CA . GLY A 1 173 ? 3.899 3.319 -0.124 1.00 86.69 173 GLY A CA 1
ATOM 1367 C C . GLY A 1 173 ? 5.161 3.914 0.511 1.00 86.69 173 GLY A C 1
ATOM 1368 O O . GLY A 1 173 ? 5.097 4.802 1.364 1.00 86.69 173 GLY A O 1
ATOM 1369 N N . PRO A 1 174 ? 6.352 3.477 0.074 1.00 82.44 174 PRO A N 1
ATOM 1370 C CA . PRO A 1 174 ? 7.610 3.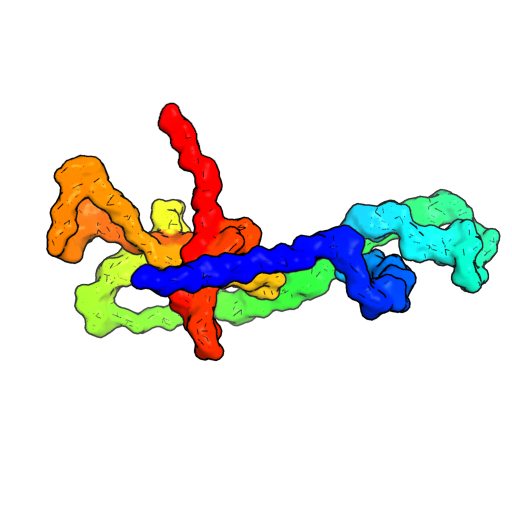950 0.648 1.00 82.44 174 PRO A CA 1
ATOM 1371 C C . PRO A 1 174 ? 7.863 5.442 0.408 1.00 82.44 174 PRO A C 1
ATOM 1373 O O . PRO A 1 174 ? 8.571 6.054 1.195 1.00 82.44 174 PRO A O 1
ATOM 1376 N N . LEU A 1 175 ? 7.287 6.030 -0.647 1.00 83.69 175 LEU A N 1
ATOM 1377 C CA . LEU A 1 175 ? 7.400 7.469 -0.917 1.00 83.69 175 LEU A CA 1
ATOM 1378 C C . LEU A 1 175 ? 6.511 8.314 0.003 1.00 83.69 175 LEU A C 1
ATOM 1380 O O . LEU A 1 175 ? 6.811 9.479 0.231 1.00 83.69 175 LEU A O 1
ATOM 1384 N N . GLU A 1 176 ? 5.450 7.722 0.551 1.00 83.75 176 GLU A N 1
ATOM 1385 C CA . GLU A 1 176 ? 4.554 8.380 1.504 1.00 83.75 176 GLU A CA 1
ATOM 1386 C C . GLU A 1 176 ? 5.071 8.221 2.942 1.00 83.75 176 GLU A C 1
ATOM 1388 O O . GLU A 1 176 ? 4.682 8.976 3.825 1.00 83.75 176 GLU A O 1
ATOM 1393 N N . ARG A 1 177 ? 5.993 7.283 3.208 1.00 87.50 177 ARG A N 1
ATOM 1394 C CA . ARG A 1 177 ? 6.694 7.178 4.496 1.00 87.50 177 ARG A CA 1
ATOM 1395 C C . ARG A 1 177 ? 7.952 8.040 4.500 1.00 87.50 177 ARG A C 1
ATOM 1397 O O . ARG A 1 177 ? 9.036 7.596 4.125 1.00 87.50 177 ARG A O 1
ATOM 1404 N N . LEU A 1 178 ? 7.807 9.257 5.004 1.00 86.50 178 LEU A N 1
ATOM 1405 C CA . LEU A 1 178 ? 8.862 10.267 5.007 1.00 86.50 178 LEU A CA 1
ATOM 1406 C C . LEU A 1 178 ? 10.008 9.958 5.972 1.00 86.50 178 LEU A C 1
ATOM 1408 O O . LEU A 1 178 ? 11.131 10.394 5.736 1.00 86.50 178 LEU A O 1
ATOM 1412 N N . ASP A 1 179 ? 9.718 9.310 7.102 1.00 89.44 179 ASP A N 1
ATOM 1413 C CA . ASP A 1 179 ? 10.714 9.034 8.141 1.00 89.44 179 ASP A CA 1
ATOM 1414 C C . ASP A 1 179 ? 10.216 7.952 9.113 1.00 89.44 179 ASP A C 1
ATOM 1416 O O . ASP A 1 179 ? 9.008 7.734 9.236 1.00 89.44 179 ASP A O 1
ATOM 1420 N N . TRP A 1 180 ? 11.121 7.260 9.797 1.00 90.69 180 TRP A N 1
ATOM 1421 C CA . TRP A 1 180 ? 10.788 6.244 10.796 1.00 90.69 180 TRP A CA 1
ATOM 1422 C C . TRP A 1 180 ? 11.993 5.917 11.677 1.00 90.69 180 TRP A C 1
ATOM 1424 O O . TRP A 1 180 ? 13.146 6.079 11.285 1.00 90.69 180 TRP A O 1
ATOM 1434 N N . ALA A 1 181 ? 11.726 5.379 12.864 1.00 90.62 181 ALA A N 1
ATOM 1435 C CA . ALA A 1 181 ? 12.759 4.817 13.723 1.00 90.62 181 ALA A CA 1
ATOM 1436 C C . ALA A 1 181 ? 12.347 3.443 14.238 1.00 90.62 181 ALA A C 1
ATOM 1438 O O . ALA A 1 181 ? 11.174 3.202 14.534 1.00 90.62 181 ALA A O 1
ATOM 1439 N N . CYS A 1 182 ? 13.338 2.573 14.418 1.00 93.75 182 CYS A N 1
ATOM 1440 C CA . CYS A 1 182 ? 13.171 1.285 15.074 1.00 93.75 182 CYS A CA 1
ATOM 1441 C C . CYS A 1 182 ? 14.083 1.151 16.290 1.00 93.75 182 CYS A C 1
ATOM 1443 O O . CYS A 1 182 ? 15.111 1.818 16.408 1.00 93.75 182 CYS A O 1
ATOM 1445 N N . ASP A 1 183 ? 13.710 0.248 17.191 1.00 93.31 183 ASP A N 1
ATOM 1446 C CA . ASP A 1 183 ? 14.621 -0.239 18.216 1.00 93.31 183 ASP A CA 1
ATOM 1447 C C . ASP A 1 183 ? 15.657 -1.219 17.634 1.00 93.31 183 ASP A C 1
ATOM 1449 O O . ASP A 1 183 ? 15.637 -1.572 16.454 1.00 93.31 183 ASP A O 1
ATOM 1453 N N . HIS A 1 184 ? 16.572 -1.698 18.479 1.00 91.00 184 HIS A N 1
ATOM 1454 C CA . HIS A 1 184 ? 17.622 -2.631 18.062 1.00 91.00 184 HIS A CA 1
ATOM 1455 C C . HIS A 1 184 ? 17.089 -3.985 17.550 1.00 91.00 184 HIS A C 1
ATOM 1457 O O . HIS A 1 184 ? 17.805 -4.704 16.860 1.00 91.00 184 HIS A O 1
ATOM 1463 N N . ALA A 1 185 ? 15.840 -4.339 17.866 1.00 93.50 185 ALA A N 1
ATOM 1464 C CA . ALA A 1 185 ? 15.184 -5.548 17.375 1.00 93.50 185 ALA A CA 1
ATOM 1465 C C . ALA A 1 185 ? 14.408 -5.311 16.064 1.00 93.50 185 ALA A C 1
ATOM 1467 O O . ALA A 1 185 ? 13.736 -6.222 15.583 1.00 93.50 185 ALA A O 1
ATOM 1468 N N . GLY A 1 186 ? 14.477 -4.103 15.492 1.00 85.00 186 GLY A N 1
ATOM 1469 C CA . GLY A 1 186 ? 13.766 -3.735 14.270 1.00 85.00 186 GLY A CA 1
ATOM 1470 C C . GLY A 1 186 ? 12.283 -3.424 14.480 1.00 85.00 186 GLY A C 1
ATOM 1471 O O . GLY A 1 186 ? 11.546 -3.341 13.501 1.00 85.00 186 GLY A O 1
ATOM 1472 N N . ARG A 1 187 ? 11.819 -3.250 15.726 1.00 90.12 187 ARG A N 1
ATOM 1473 C CA . ARG A 1 187 ? 10.428 -2.861 16.007 1.00 90.12 187 ARG A CA 1
ATOM 1474 C C . ARG A 1 187 ? 10.272 -1.356 15.853 1.00 90.12 187 ARG A C 1
ATOM 1476 O O . ARG A 1 187 ? 11.074 -0.613 16.417 1.00 90.12 187 ARG A O 1
ATOM 1483 N N . TYR A 1 188 ? 9.218 -0.917 15.168 1.00 86.62 188 TYR A N 1
ATOM 1484 C CA . TYR A 1 188 ? 8.921 0.507 15.023 1.00 86.62 188 TYR A CA 1
ATOM 1485 C C . TYR A 1 188 ? 8.746 1.190 16.382 1.00 86.62 188 TYR A C 1
ATOM 1487 O O . TYR A 1 188 ? 7.962 0.748 17.222 1.00 86.62 188 TYR A O 1
ATOM 1495 N N . LEU A 1 189 ? 9.473 2.291 16.568 1.00 92.75 189 LEU A N 1
ATOM 1496 C CA . LEU A 1 189 ? 9.251 3.266 17.633 1.00 92.75 189 LEU A CA 1
ATOM 1497 C C . LEU A 1 189 ? 8.253 4.327 17.171 1.00 92.75 189 LEU A C 1
ATOM 1499 O O . LEU A 1 189 ? 7.351 4.696 17.918 1.00 92.75 189 LEU A O 1
ATOM 1503 N N . TRP A 1 190 ? 8.420 4.803 15.938 1.00 93.06 190 TRP A N 1
ATOM 1504 C CA . TRP A 1 190 ? 7.513 5.727 15.270 1.00 93.06 190 TRP A CA 1
ATOM 1505 C C . TRP A 1 190 ? 7.738 5.678 13.755 1.00 93.06 190 TRP A C 1
ATOM 1507 O O . TRP A 1 190 ? 8.805 5.274 13.287 1.00 93.06 190 TRP A O 1
ATOM 1517 N N . ALA A 1 191 ? 6.730 6.113 13.006 1.00 88.75 191 ALA A N 1
ATOM 1518 C CA . ALA A 1 191 ? 6.798 6.364 11.573 1.00 88.75 191 ALA A CA 1
ATOM 1519 C C . ALA A 1 191 ? 6.042 7.661 11.265 1.00 88.75 191 ALA A C 1
ATOM 1521 O O . ALA A 1 191 ? 5.062 7.990 11.938 1.00 88.75 191 ALA A O 1
ATOM 1522 N N . ARG A 1 192 ? 6.524 8.413 10.277 1.00 90.81 192 ARG A N 1
ATOM 1523 C CA . ARG A 1 192 ? 5.919 9.651 9.791 1.00 90.81 192 ARG A CA 1
ATOM 1524 C C . ARG A 1 192 ? 5.472 9.444 8.354 1.00 90.81 192 ARG A C 1
ATOM 1526 O O . ARG A 1 192 ? 6.294 9.129 7.494 1.00 90.81 192 ARG A O 1
ATOM 1533 N N . TYR A 1 193 ? 4.188 9.677 8.120 1.00 89.50 193 TYR A N 1
ATOM 1534 C CA . TYR A 1 193 ? 3.557 9.548 6.814 1.00 89.50 193 TYR A CA 1
ATOM 1535 C C . TYR A 1 193 ? 3.171 10.922 6.266 1.00 89.50 193 TYR A C 1
ATOM 1537 O O . TYR A 1 193 ? 2.787 11.808 7.033 1.00 89.50 193 TYR A O 1
ATOM 1545 N N . ASP A 1 194 ? 3.294 11.090 4.956 1.00 86.69 194 ASP A N 1
ATOM 1546 C CA . ASP A 1 194 ? 2.665 12.170 4.210 1.00 86.69 194 ASP A CA 1
ATOM 1547 C C . ASP A 1 194 ? 1.208 11.786 3.933 1.00 86.69 194 ASP A C 1
ATOM 1549 O O . ASP A 1 194 ? 0.934 10.720 3.384 1.00 86.69 194 ASP A O 1
ATOM 1553 N N . LEU A 1 195 ? 0.276 12.641 4.347 1.00 83.81 195 LEU A N 1
ATOM 1554 C CA . LEU A 1 195 ? -1.156 12.456 4.102 1.00 83.81 195 LEU A CA 1
ATOM 1555 C C . LEU A 1 195 ? -1.634 13.257 2.880 1.00 83.81 195 LEU A C 1
ATOM 1557 O O . LEU A 1 195 ? -2.825 13.244 2.571 1.00 83.81 195 LEU A O 1
ATOM 1561 N N . GLY A 1 196 ? -0.716 13.942 2.191 1.00 79.31 196 GLY A N 1
ATOM 1562 C CA . GLY A 1 196 ? -1.017 14.875 1.117 1.00 79.31 196 GLY A CA 1
ATOM 1563 C C . GLY A 1 196 ? -1.543 16.218 1.626 1.00 79.31 196 GLY A C 1
ATOM 1564 O O . GLY A 1 196 ? -1.571 16.511 2.824 1.00 79.31 196 GLY A O 1
ATOM 1565 N N . GLU A 1 197 ? -1.961 17.065 0.687 1.00 76.62 197 GLU A N 1
ATOM 1566 C CA . GLU A 1 197 ? -2.605 18.337 1.007 1.00 76.62 197 GLU A CA 1
ATOM 1567 C C . GLU A 1 197 ? -4.042 18.100 1.483 1.00 76.62 197 GLU A C 1
ATOM 1569 O O . GLU A 1 197 ? -4.809 17.367 0.855 1.00 76.62 197 GLU A O 1
ATOM 1574 N N . VAL A 1 198 ? -4.429 18.757 2.580 1.00 69.75 198 VAL A N 1
ATOM 1575 C CA . VAL A 1 198 ? -5.837 18.825 2.985 1.00 69.75 198 VAL A CA 1
ATOM 1576 C C . VAL A 1 198 ? -6.573 19.629 1.909 1.00 69.75 198 VAL A C 1
ATOM 1578 O O . VAL A 1 198 ? -6.184 20.777 1.670 1.00 69.75 198 VAL A O 1
ATOM 1581 N N . PRO A 1 199 ? -7.605 19.075 1.245 1.00 53.53 199 PRO A N 1
ATOM 1582 C CA . PRO A 1 199 ? -8.390 19.837 0.284 1.00 53.53 199 PRO A CA 1
ATOM 1583 C C . PRO A 1 199 ? -8.918 21.108 0.952 1.00 53.53 199 PRO A C 1
ATOM 1585 O O . PRO A 1 199 ? -9.485 21.035 2.042 1.00 53.53 199 PRO A O 1
ATOM 1588 N N . ALA A 1 200 ? -8.712 22.265 0.320 1.00 48.81 200 ALA A N 1
ATOM 1589 C CA . ALA A 1 200 ? -9.356 23.491 0.768 1.00 48.81 200 ALA A CA 1
ATOM 1590 C C . ALA A 1 200 ? -10.878 23.311 0.651 1.00 48.81 200 ALA A C 1
ATOM 1592 O O . ALA A 1 200 ? -11.358 22.885 -0.403 1.00 48.81 200 ALA A O 1
ATOM 1593 N N . GLU A 1 201 ? -11.592 23.584 1.745 1.00 44.94 201 GLU A N 1
ATOM 1594 C CA . GLU A 1 201 ? -13.060 23.546 1.819 1.00 44.94 201 GLU A CA 1
ATOM 1595 C C . GLU A 1 201 ? -13.741 24.447 0.777 1.00 44.94 201 GLU A C 1
ATOM 1597 O O . GLU A 1 201 ? -13.225 25.559 0.502 1.00 44.94 201 GLU A O 1
#

Foldseek 3Di:
DDDPPPPPPPDDVVDDDPVCVVCVVVCVQCVCVVVLDLVSLLVCPNPCLQAPPHDDCNPPDRDPVNSNVVSVVDDRDPVVVVVQLVVLCVVVVDPDDDDCPVPPCVVLVVVCQQPQAVPRDHVRNVCSVCSSLCVPFNKDKDKDWDDQPPPDDDPDPVVCVVSVTHIHIDIGGPVQFPDWDDDPVRHTPDTHGHPDDDPDD

Secondary structure (DSSP, 8-state):
------------TT---HHHHHHHHHHHHTHHHHH--HHHHHHTHHHHHHHTT-TTT--TT--HHHHHHHHHH-----HHHHHHHHHHHHHTSSPPP---TT-TTHHHHHHHHH-SSSSS--HHHHHHHHHHHHHHH--EEEEEEPPPPTT----SHHHHHHTT--EEEEEE-TTTEEEEEE-TTS-EEEEEE---PPPP-

pLDDT: mean 77.8, std 16.34, range [39.16, 96.31]

Organism: NCBI:txid412755

Sequence (201 aa):
MADMNLQITDFDPSQTSAIYDALSASWRLNRDFAEMHLHVLRNGEHLDRFGAGGEAGGPADEAASQYAWRKNASFAIDHCADLINLRVDNIFRAPPVRRYDDSPYRDFIDQFLANVDGGGTDVTTFMRRNLPLYYVNGMDFVVDKQSPPDGLQPRTLAQERALGLLPYVHAFGPLERLDWACDHAGRYLWARYDLGEVPAE

Radius of gyration: 26.28 Å; chains: 1; bounding box: 59×42×73 Å